Protein AF-A0A954WZ93-F1 (afdb_monomer_lite)

Radius of gyration: 36.99 Å; chains: 1; bounding box: 102×66×108 Å

Structure (mmCIF, N/CA/C/O backbone):
data_AF-A0A954WZ93-F1
#
_entry.id   AF-A0A954WZ93-F1
#
loop_
_atom_site.group_PDB
_atom_site.id
_atom_site.type_symbol
_atom_site.label_atom_id
_atom_site.label_alt_id
_atom_site.label_comp_id
_atom_site.label_asym_id
_atom_site.label_entity_id
_atom_site.label_seq_id
_atom_site.pdbx_PDB_ins_code
_atom_site.Cartn_x
_atom_site.Cartn_y
_atom_site.Cartn_z
_atom_site.occupancy
_atom_site.B_iso_or_equiv
_atom_site.auth_seq_id
_atom_site.auth_comp_id
_atom_site.auth_asym_id
_atom_site.auth_atom_id
_atom_site.pdbx_PDB_model_num
ATOM 1 N N . ALA A 1 1 ? -68.980 -36.465 67.173 1.00 46.00 1 ALA A N 1
ATOM 2 C CA . ALA A 1 1 ? -68.121 -36.551 65.978 1.00 46.00 1 ALA A CA 1
ATOM 3 C C . ALA A 1 1 ? -67.385 -35.228 65.842 1.00 46.00 1 ALA A C 1
ATOM 5 O O . ALA A 1 1 ? -67.956 -34.191 66.151 1.00 46.00 1 ALA A O 1
ATOM 6 N N . THR A 1 2 ? -66.098 -35.324 65.555 1.00 49.81 2 THR A N 1
ATOM 7 C CA . THR A 1 2 ? -65.022 -34.340 65.719 1.00 49.81 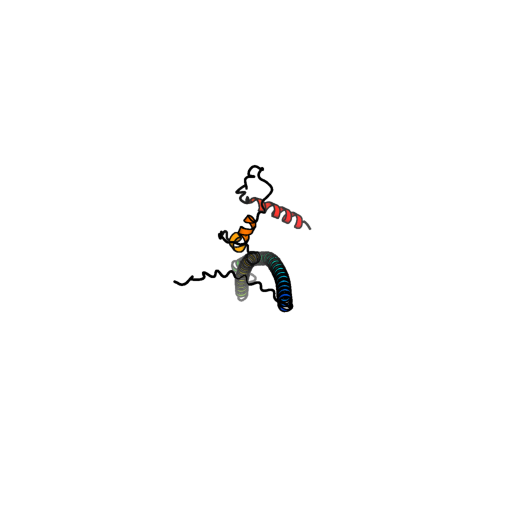2 THR A CA 1
ATOM 8 C C . THR A 1 2 ? -65.143 -33.146 64.773 1.00 49.81 2 THR A C 1
ATOM 10 O O . THR A 1 2 ? -65.332 -33.340 63.578 1.00 49.81 2 THR A O 1
ATOM 13 N N . ALA A 1 3 ? -65.017 -31.926 65.305 1.00 51.12 3 ALA A N 1
ATOM 14 C CA . ALA A 1 3 ? -64.846 -30.722 64.499 1.00 51.12 3 ALA A CA 1
ATOM 15 C C . ALA A 1 3 ? -63.412 -30.699 63.950 1.00 51.12 3 ALA A C 1
ATOM 17 O O . ALA A 1 3 ? -62.447 -30.665 64.712 1.00 51.12 3 ALA A O 1
ATOM 18 N N . GLU A 1 4 ? -63.297 -30.794 62.633 1.00 66.00 4 GLU A N 1
ATOM 19 C CA . GLU A 1 4 ? -62.055 -30.713 61.875 1.00 66.00 4 GLU A CA 1
ATOM 20 C C . GLU A 1 4 ? -61.727 -29.224 61.687 1.00 66.00 4 GLU A C 1
ATOM 22 O O . GLU A 1 4 ? -62.484 -28.486 61.054 1.00 66.00 4 GLU A O 1
ATOM 27 N N . PHE A 1 5 ? -60.663 -28.747 62.335 1.00 57.75 5 PHE A N 1
ATOM 28 C CA . PHE A 1 5 ? -60.230 -27.355 62.225 1.00 57.75 5 PHE A CA 1
ATOM 29 C C . PHE A 1 5 ? -59.517 -27.162 60.882 1.00 57.75 5 PHE A C 1
ATOM 31 O O . PHE A 1 5 ? -58.466 -27.749 60.638 1.00 57.75 5 PHE A O 1
ATOM 38 N N . ALA A 1 6 ? -60.118 -26.367 59.997 1.00 65.75 6 ALA A N 1
ATOM 39 C CA . ALA A 1 6 ? -59.500 -25.918 58.758 1.00 65.75 6 ALA A CA 1
ATOM 40 C C . ALA A 1 6 ? -58.638 -24.680 59.046 1.00 65.75 6 ALA A C 1
ATOM 42 O O . ALA A 1 6 ? -59.160 -23.567 59.140 1.00 65.75 6 ALA A O 1
ATOM 43 N N . ASP A 1 7 ? -57.329 -24.880 59.181 1.00 65.88 7 ASP A N 1
ATOM 44 C CA . ASP A 1 7 ? -56.364 -23.791 59.324 1.00 65.88 7 ASP A CA 1
ATOM 45 C C . ASP A 1 7 ? -55.893 -23.325 57.939 1.00 65.88 7 ASP A C 1
ATOM 47 O O . ASP A 1 7 ? -55.428 -24.112 57.113 1.00 65.88 7 ASP A O 1
ATOM 51 N N . TRP A 1 8 ? -56.035 -22.029 57.669 1.00 73.38 8 TRP A N 1
ATOM 52 C CA . TRP A 1 8 ? -55.502 -21.375 56.478 1.00 73.38 8 TRP A CA 1
ATOM 53 C C . TRP A 1 8 ? -54.295 -20.537 56.895 1.00 73.38 8 TRP A C 1
ATOM 55 O O . TRP A 1 8 ? -54.399 -19.638 57.727 1.00 73.38 8 TRP A O 1
ATOM 65 N N . GLU A 1 9 ? -53.133 -20.848 56.328 1.00 73.06 9 GLU A N 1
ATOM 66 C CA . GLU A 1 9 ? -51.887 -20.143 56.613 1.00 73.06 9 GLU A CA 1
ATOM 67 C C . GLU A 1 9 ? -51.534 -19.223 55.441 1.00 73.06 9 GLU A C 1
ATOM 69 O O . GLU A 1 9 ? -51.485 -19.643 54.283 1.00 73.06 9 GLU A O 1
ATOM 74 N N . LEU A 1 10 ? -51.290 -17.948 55.745 1.00 76.12 10 LEU A N 1
ATOM 75 C CA . LEU A 1 10 ? -50.856 -16.943 54.781 1.00 76.12 10 LEU A CA 1
ATOM 76 C C . LEU A 1 10 ? -49.542 -16.338 55.280 1.00 76.12 10 LEU A C 1
ATOM 78 O O . LEU A 1 10 ? -49.521 -15.578 56.246 1.00 76.12 10 LEU A O 1
ATOM 82 N N . GLY A 1 11 ? -48.436 -16.708 54.632 1.00 78.12 11 GLY A N 1
ATOM 83 C CA . GLY A 1 11 ? -47.087 -16.270 54.990 1.00 78.12 11 GLY A CA 1
ATOM 84 C C . GLY A 1 11 ? -46.521 -15.265 53.989 1.00 78.12 11 GLY A C 1
ATOM 85 O O . GLY A 1 11 ? -46.438 -15.550 52.796 1.00 78.12 11 GLY A O 1
ATOM 86 N N . ALA A 1 12 ? -46.082 -14.101 54.470 1.00 77.56 12 ALA A N 1
ATOM 87 C CA . ALA A 1 12 ? -45.301 -13.142 53.691 1.00 77.56 12 ALA A CA 1
ATOM 88 C C . ALA A 1 12 ? -43.853 -13.134 54.200 1.00 77.56 12 ALA A C 1
ATOM 90 O O . ALA A 1 12 ? -43.595 -12.767 55.347 1.00 77.56 12 ALA A O 1
ATOM 91 N N . LEU A 1 13 ? -42.899 -13.530 53.350 1.00 77.75 13 LEU A N 1
ATOM 92 C CA . LEU A 1 13 ? -41.473 -13.434 53.667 1.00 77.75 13 LEU A CA 1
ATOM 93 C C . LEU A 1 13 ? -40.934 -12.064 53.245 1.00 77.75 13 LEU A C 1
ATOM 95 O O . LEU A 1 13 ? -40.809 -11.765 52.059 1.00 77.75 13 LEU A O 1
ATOM 99 N N . PHE A 1 14 ? -40.568 -11.247 54.227 1.00 75.88 14 PHE A N 1
ATOM 100 C CA . PHE A 1 14 ? -39.855 -9.992 54.019 1.00 75.88 14 PHE A CA 1
ATOM 101 C C . PHE A 1 14 ? -38.399 -10.166 54.452 1.00 75.88 14 PHE A C 1
ATOM 103 O O . PHE A 1 14 ? -38.121 -10.465 55.611 1.00 75.88 14 PHE A O 1
ATOM 110 N N . SER A 1 15 ? -37.463 -9.987 53.519 1.00 78.25 15 SER A N 1
ATOM 111 C CA . SER A 1 15 ? -36.028 -10.069 53.791 1.00 78.25 15 SER A CA 1
ATOM 112 C C . SER A 1 15 ? -35.349 -8.772 53.370 1.00 78.25 15 SER A C 1
ATOM 114 O O . SER A 1 15 ? -35.354 -8.407 52.194 1.00 78.25 15 SER A O 1
ATOM 116 N N . VAL A 1 16 ? -34.764 -8.068 54.340 1.00 78.31 16 VAL A N 1
ATOM 117 C CA . VAL A 1 16 ? -33.931 -6.882 54.113 1.00 78.31 16 VAL A CA 1
ATOM 118 C C . VAL A 1 16 ? -32.550 -7.160 54.695 1.00 78.31 16 VAL A C 1
ATOM 120 O O . VAL A 1 16 ? -32.428 -7.350 55.907 1.00 78.31 16 VAL A O 1
ATOM 123 N N . PRO A 1 17 ? -31.491 -7.182 53.869 1.00 72.06 17 PRO A N 1
ATOM 124 C CA . PRO A 1 17 ? -30.151 -7.452 54.361 1.00 72.06 17 PRO A CA 1
ATOM 125 C C . PRO A 1 17 ? -29.662 -6.296 55.243 1.00 72.06 17 PRO A C 1
ATOM 127 O O . PRO A 1 17 ? -29.518 -5.153 54.795 1.00 72.06 17 PRO A O 1
ATOM 130 N N . ILE A 1 18 ? -29.364 -6.598 56.506 1.00 68.88 18 ILE A N 1
ATOM 131 C CA . ILE A 1 18 ? -28.783 -5.642 57.451 1.00 68.88 18 ILE A CA 1
ATOM 132 C C . ILE A 1 18 ? -27.274 -5.587 57.190 1.00 68.88 18 ILE A C 1
ATOM 134 O O . ILE A 1 18 ? -26.518 -6.467 57.588 1.00 68.88 18 ILE A O 1
ATOM 138 N N . GLY A 1 19 ? -26.835 -4.550 56.472 1.00 67.69 19 GLY A N 1
ATOM 139 C CA . GLY A 1 19 ? -25.424 -4.320 56.142 1.00 67.69 19 GLY A CA 1
ATOM 140 C C . GLY A 1 19 ? -25.171 -4.211 54.639 1.00 67.69 19 GLY A C 1
ATOM 141 O O . GLY A 1 19 ? -24.925 -5.188 53.944 1.00 67.69 19 GLY A O 1
ATOM 142 N N . ARG A 1 20 ? -25.146 -2.981 54.112 1.00 76.06 20 ARG A N 1
ATOM 143 C CA . ARG A 1 20 ? -25.018 -2.698 52.665 1.00 76.06 20 ARG A CA 1
ATOM 144 C C . ARG A 1 20 ? -23.579 -2.780 52.123 1.00 76.06 20 ARG A C 1
ATOM 146 O O . ARG A 1 20 ? -23.277 -2.139 51.122 1.00 76.06 20 ARG A O 1
ATOM 153 N N . ARG A 1 21 ? -22.656 -3.497 52.778 1.00 79.25 21 ARG A N 1
ATOM 154 C CA . ARG A 1 21 ? -21.234 -3.526 52.363 1.00 79.25 21 ARG A CA 1
ATOM 155 C C . ARG A 1 21 ? -21.034 -4.282 51.046 1.00 79.25 21 ARG A C 1
ATOM 157 O O . ARG A 1 21 ? -20.379 -3.747 50.159 1.00 79.25 21 ARG A O 1
ATOM 164 N N . GLY A 1 22 ? -21.665 -5.450 50.890 1.00 83.31 22 GLY A N 1
ATOM 165 C CA . GLY A 1 22 ? -21.608 -6.241 49.653 1.00 83.31 22 GLY A CA 1
ATOM 166 C C . GLY A 1 22 ? -22.235 -5.516 48.460 1.00 83.31 22 GLY A C 1
ATOM 167 O O . GLY A 1 22 ? -21.584 -5.343 47.439 1.00 83.31 22 GLY A O 1
ATOM 168 N N . ALA A 1 23 ? -23.447 -4.975 48.631 1.00 84.62 23 ALA A N 1
ATOM 169 C CA . ALA A 1 23 ? -24.127 -4.202 47.587 1.00 84.62 23 ALA A CA 1
ATOM 170 C C . ALA A 1 23 ? -23.369 -2.917 47.187 1.00 84.62 23 ALA A C 1
ATOM 172 O O . ALA A 1 23 ? -23.370 -2.526 46.027 1.00 84.62 23 ALA A O 1
ATOM 173 N N . LYS A 1 24 ? -22.687 -2.243 48.126 1.00 87.81 24 LYS A N 1
ATOM 174 C CA . LYS A 1 24 ? -21.819 -1.097 47.791 1.00 87.81 24 LYS A CA 1
ATOM 175 C C . LYS A 1 24 ? -20.556 -1.529 47.043 1.00 87.81 24 LYS A C 1
ATOM 177 O O . LYS A 1 24 ? -20.097 -0.799 46.171 1.00 87.81 24 LYS A O 1
ATOM 182 N N . ALA A 1 25 ? -19.983 -2.681 47.391 1.00 89.31 25 ALA A N 1
ATOM 183 C CA . ALA A 1 25 ? -18.820 -3.224 46.696 1.00 89.31 25 ALA A CA 1
ATOM 184 C C 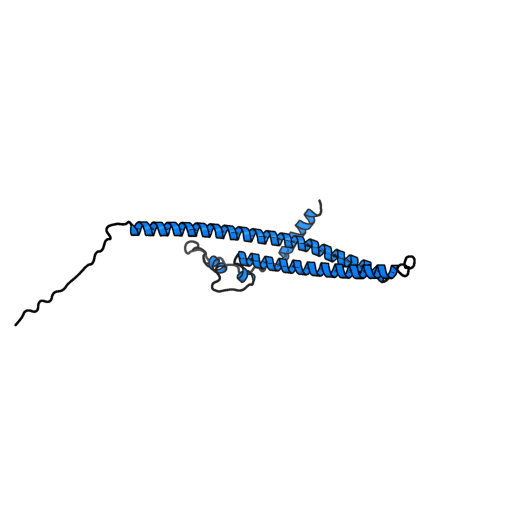. ALA A 1 25 ? -19.165 -3.645 45.259 1.00 89.31 25 ALA A C 1
ATOM 186 O O . ALA A 1 25 ? -18.396 -3.336 44.354 1.00 89.31 25 ALA A O 1
ATOM 187 N N . SER A 1 26 ? -20.332 -4.260 45.034 1.00 91.12 26 SER A N 1
ATOM 188 C CA . SER A 1 26 ? -20.783 -4.637 43.689 1.00 91.12 26 SER A CA 1
ATOM 189 C C . SER A 1 26 ? -21.041 -3.422 42.795 1.00 91.12 26 SER A C 1
ATOM 191 O O . SER A 1 26 ? -20.627 -3.427 41.642 1.00 91.12 26 SER A O 1
ATOM 193 N N . VAL A 1 27 ? -21.643 -2.350 43.327 1.00 94.31 27 VAL A N 1
ATOM 194 C CA . VAL A 1 27 ? -21.827 -1.091 42.577 1.00 94.31 27 VAL A CA 1
ATOM 195 C C . VAL A 1 27 ? -20.481 -0.482 42.183 1.00 94.31 27 VAL A C 1
ATOM 197 O O . VAL A 1 27 ? -20.280 -0.155 41.021 1.00 94.31 27 VAL A O 1
ATOM 200 N N . ARG A 1 28 ? -19.519 -0.405 43.111 1.00 92.75 28 ARG A N 1
ATOM 201 C CA . ARG A 1 28 ? -18.170 0.103 42.803 1.00 92.75 28 ARG A CA 1
ATOM 202 C C . ARG A 1 28 ? -17.437 -0.747 41.769 1.00 92.75 28 ARG A C 1
ATOM 204 O O . ARG A 1 28 ? -16.691 -0.202 40.964 1.00 92.75 28 ARG A O 1
ATOM 211 N N . ALA A 1 29 ? -17.618 -2.066 41.801 1.00 95.62 29 ALA A N 1
ATOM 212 C CA . ALA A 1 29 ? -17.040 -2.954 40.799 1.00 95.62 29 ALA A CA 1
ATOM 213 C C . ALA A 1 29 ? -17.625 -2.667 39.406 1.00 95.62 29 ALA A C 1
ATOM 215 O O . ALA A 1 29 ? -16.861 -2.496 38.460 1.00 95.62 29 ALA A O 1
ATOM 216 N N . ALA A 1 30 ? -18.949 -2.510 39.304 1.00 96.06 30 ALA A N 1
ATOM 217 C CA . ALA A 1 30 ? -19.615 -2.137 38.056 1.00 96.06 30 ALA A CA 1
ATOM 218 C C . ALA A 1 30 ? -19.194 -0.740 37.557 1.00 96.06 30 ALA A C 1
ATOM 220 O O . ALA A 1 30 ? -18.975 -0.543 36.366 1.00 96.06 30 ALA A O 1
ATOM 221 N N . GLU A 1 31 ? -19.011 0.232 38.457 1.00 96.25 31 GLU A N 1
ATOM 222 C CA . GLU A 1 31 ? -18.475 1.557 38.108 1.00 96.25 31 GLU A CA 1
ATOM 223 C C . GLU A 1 31 ? -17.048 1.465 37.546 1.00 96.25 31 GLU A C 1
ATOM 225 O O . GLU A 1 31 ? -16.721 2.118 36.554 1.00 96.25 31 GLU A O 1
ATOM 230 N N . GLN A 1 32 ? -16.189 0.643 38.156 1.00 97.06 32 GLN A N 1
ATOM 231 C CA . GLN A 1 32 ? -14.826 0.419 37.668 1.00 97.06 32 GLN A CA 1
ATOM 232 C C . GLN A 1 32 ? -14.811 -0.261 36.297 1.00 97.06 32 GLN A C 1
ATOM 234 O O . GLN A 1 32 ? -13.982 0.096 35.459 1.00 97.06 32 GLN A O 1
ATOM 239 N N . GLU A 1 33 ? -15.707 -1.217 36.067 1.00 97.75 33 GLU A N 1
ATOM 240 C CA . GLU A 1 33 ? -15.884 -1.881 34.774 1.00 97.75 33 GLU A CA 1
ATOM 241 C C . GLU A 1 33 ? -16.329 -0.886 33.697 1.00 97.75 33 GLU A C 1
ATOM 243 O O . GLU A 1 33 ? -15.650 -0.748 32.681 1.00 97.75 33 GLU A O 1
ATOM 248 N N . LEU A 1 34 ? -17.351 -0.071 33.973 1.00 97.88 34 LEU A N 1
ATOM 249 C CA . LEU A 1 34 ? -17.816 0.960 33.043 1.00 97.88 34 LEU A CA 1
ATOM 250 C C . LEU A 1 34 ? -16.709 1.961 32.680 1.00 97.88 34 LEU A C 1
ATOM 252 O O . LEU A 1 34 ? -16.551 2.335 31.516 1.00 97.88 34 LEU A O 1
ATOM 256 N N . ILE A 1 35 ? -15.911 2.396 33.661 1.00 98.19 35 ILE A N 1
ATOM 257 C CA . ILE A 1 35 ? -14.773 3.285 33.397 1.00 98.19 35 ILE A CA 1
ATOM 258 C C . ILE A 1 35 ? -13.764 2.599 32.469 1.00 98.19 35 ILE A C 1
ATOM 260 O O . ILE A 1 35 ? -13.257 3.248 31.552 1.00 98.19 35 ILE A O 1
ATOM 264 N N . ARG A 1 36 ? -13.472 1.308 32.670 1.00 98.19 36 ARG A N 1
ATOM 265 C CA . ARG A 1 36 ? -12.574 0.553 31.780 1.00 98.19 36 ARG A CA 1
ATOM 266 C C . ARG A 1 36 ? -13.129 0.489 30.363 1.00 98.19 36 ARG A C 1
ATOM 268 O O . ARG A 1 36 ? -12.381 0.784 29.432 1.00 98.19 36 ARG A O 1
ATOM 275 N N . ASP A 1 37 ? -14.415 0.203 30.207 1.00 98.38 37 ASP A N 1
ATOM 276 C CA . ASP A 1 37 ? -15.060 0.118 28.896 1.00 98.38 37 ASP A CA 1
ATOM 277 C C . ASP A 1 37 ? -15.027 1.456 28.157 1.00 98.38 37 ASP A C 1
ATOM 279 O O . ASP A 1 37 ? -14.647 1.508 26.987 1.00 98.38 37 ASP A O 1
ATOM 283 N N . ILE A 1 38 ? -15.313 2.567 28.844 1.00 98.06 38 ILE A N 1
ATOM 284 C CA . ILE A 1 38 ? -15.217 3.913 28.257 1.00 98.06 38 ILE A CA 1
ATOM 285 C C . ILE A 1 38 ? -13.786 4.202 27.788 1.00 98.06 38 ILE A C 1
ATOM 287 O O . ILE A 1 38 ? -13.583 4.734 26.693 1.00 98.06 38 ILE A O 1
ATOM 291 N N . ARG A 1 39 ? -12.777 3.848 28.594 1.00 97.88 39 ARG A N 1
ATOM 292 C CA . ARG A 1 39 ? -11.366 4.046 28.224 1.00 97.88 39 ARG A CA 1
ATOM 293 C C . ARG A 1 39 ? -10.967 3.180 27.036 1.00 97.88 39 ARG A C 1
ATOM 295 O O . ARG A 1 39 ? -10.300 3.675 26.129 1.00 97.88 39 ARG A O 1
ATOM 302 N N . LEU A 1 40 ? -11.417 1.931 27.008 1.00 98.25 40 LEU A N 1
ATOM 303 C CA . LEU A 1 40 ? -11.178 1.004 25.909 1.00 98.25 40 LEU A CA 1
ATOM 304 C C . LEU A 1 40 ? -11.850 1.483 24.615 1.00 98.25 40 LEU A C 1
ATOM 306 O O . LEU A 1 40 ? -11.213 1.480 23.563 1.00 98.25 40 LEU A O 1
ATOM 310 N N . LEU A 1 41 ? -13.089 1.975 24.679 1.00 97.88 41 LEU A N 1
ATOM 311 C CA . LEU A 1 41 ? -13.779 2.5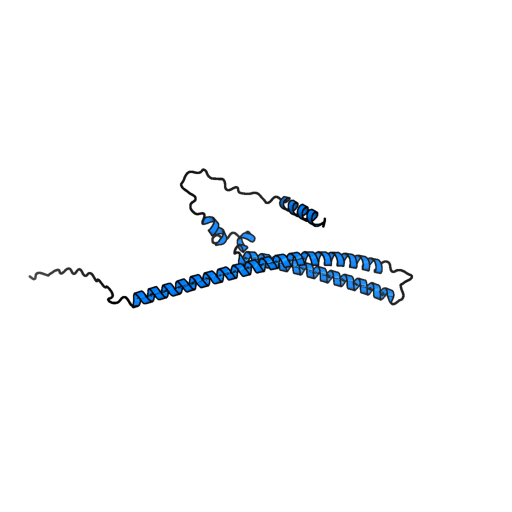75 23.533 1.00 97.88 41 LEU A CA 1
ATOM 312 C C . LEU A 1 41 ? -13.065 3.836 23.037 1.00 97.88 41 LEU A C 1
ATOM 314 O O . LEU A 1 41 ? -12.887 4.009 21.831 1.00 97.88 41 LEU A O 1
ATOM 318 N N . GLN A 1 42 ? -12.602 4.696 23.948 1.00 97.75 42 GLN A N 1
ATOM 319 C CA . GLN A 1 42 ? -11.826 5.882 23.589 1.00 97.75 42 GLN A CA 1
ATOM 320 C C . GLN A 1 42 ? -10.517 5.505 22.881 1.00 97.75 42 GLN A C 1
ATOM 322 O O . GLN A 1 42 ? -10.172 6.126 21.874 1.00 97.75 42 GLN A O 1
ATOM 327 N N . GLN A 1 43 ? -9.810 4.486 23.375 1.00 97.88 43 GLN A N 1
ATOM 328 C CA . GLN A 1 43 ? -8.587 3.982 22.754 1.00 97.88 43 GLN A CA 1
ATOM 329 C C . GLN A 1 43 ? -8.861 3.380 21.372 1.00 97.88 43 GLN A C 1
ATOM 331 O O . GLN A 1 43 ? -8.156 3.711 20.421 1.00 97.88 43 GLN A O 1
ATOM 336 N N . ARG A 1 44 ? -9.908 2.556 21.235 1.00 96.94 44 ARG A N 1
ATOM 337 C CA . ARG A 1 44 ? -10.319 1.984 19.942 1.00 96.94 44 ARG A CA 1
ATOM 338 C C . ARG A 1 44 ? -10.651 3.071 18.930 1.00 96.94 44 ARG A C 1
ATOM 340 O O . ARG A 1 44 ? -10.154 3.026 17.811 1.00 96.94 44 ARG A O 1
ATOM 347 N N . ARG A 1 45 ? -11.418 4.086 19.337 1.00 96.44 45 ARG A N 1
ATOM 348 C CA . ARG A 1 45 ? -11.738 5.237 18.483 1.00 96.44 45 ARG A CA 1
ATOM 349 C C . ARG A 1 45 ? -10.477 5.939 17.987 1.00 96.44 45 ARG A C 1
ATOM 351 O O . ARG A 1 45 ? -10.388 6.243 16.805 1.00 96.44 45 ARG A O 1
ATOM 358 N N . LEU A 1 46 ? -9.521 6.212 18.876 1.00 97.38 46 LEU A N 1
ATOM 359 C CA . LEU A 1 46 ? -8.265 6.849 18.478 1.00 97.38 46 LEU A CA 1
ATOM 360 C C . LEU A 1 46 ? -7.480 5.960 17.508 1.00 97.38 46 LEU A C 1
ATOM 362 O O . LEU A 1 46 ? -7.037 6.470 16.487 1.00 97.38 46 LEU A O 1
ATOM 366 N N . SER A 1 47 ? -7.373 4.655 17.780 1.00 97.00 47 SER A N 1
ATOM 367 C CA . SER A 1 47 ? -6.720 3.694 16.876 1.00 97.00 47 SER A CA 1
ATOM 368 C C . SER A 1 47 ? -7.305 3.761 15.467 1.00 97.00 47 SER A C 1
ATOM 370 O O . SER A 1 47 ? -6.572 4.030 14.526 1.00 97.00 47 SER A O 1
ATOM 372 N N . VAL A 1 48 ? -8.632 3.649 15.338 1.00 95.94 48 VAL A N 1
ATOM 373 C CA . VAL A 1 48 ? -9.315 3.706 14.034 1.00 95.94 48 VAL A CA 1
ATOM 374 C C . VAL A 1 48 ? -9.056 5.037 13.321 1.00 95.94 48 VAL A C 1
ATOM 376 O O . VAL A 1 48 ? -8.818 5.057 12.118 1.00 95.94 48 VAL A O 1
ATOM 379 N N . MET A 1 49 ? -9.044 6.163 14.042 1.00 96.12 49 MET A N 1
ATOM 380 C CA . MET A 1 49 ? -8.726 7.472 13.449 1.00 96.12 49 MET A CA 1
ATOM 381 C C . MET A 1 49 ? -7.286 7.544 12.924 1.00 96.12 49 MET A C 1
ATOM 383 O O . MET A 1 49 ? -7.049 8.118 11.855 1.00 96.12 49 MET A O 1
ATOM 387 N N . TYR A 1 50 ? -6.326 6.965 13.651 1.00 97.81 50 TYR A N 1
ATOM 388 C CA . TYR A 1 50 ? -4.943 6.856 13.183 1.00 97.81 50 TYR A CA 1
ATOM 389 C C . TYR A 1 50 ? -4.841 5.962 11.948 1.00 97.81 50 TYR A C 1
ATOM 391 O O . TYR A 1 50 ? -4.196 6.363 10.978 1.00 97.81 50 TYR A O 1
ATOM 399 N N . ASP A 1 51 ? -5.512 4.812 11.955 1.00 96.50 51 ASP A N 1
ATOM 400 C CA . ASP A 1 51 ? -5.511 3.861 10.843 1.00 96.50 51 ASP A CA 1
ATOM 401 C C . ASP A 1 51 ? -6.096 4.500 9.575 1.00 96.50 51 ASP A C 1
ATOM 403 O O . ASP A 1 51 ? -5.432 4.530 8.538 1.00 96.50 51 ASP A O 1
ATOM 407 N N . LEU A 1 52 ? -7.262 5.151 9.672 1.00 96.12 52 LEU A N 1
ATOM 408 C CA . LEU A 1 52 ? -7.862 5.912 8.565 1.00 96.12 52 LEU A CA 1
ATOM 409 C C . LEU A 1 52 ? -6.909 6.985 8.024 1.00 96.12 52 LEU A C 1
ATOM 411 O O . LEU A 1 52 ? -6.714 7.106 6.814 1.00 96.12 52 LEU A O 1
ATOM 415 N N . SER A 1 53 ? -6.277 7.747 8.918 1.00 97.12 53 SER A N 1
ATOM 416 C CA . SER A 1 53 ? -5.328 8.796 8.530 1.00 97.12 53 SER A CA 1
ATOM 417 C C . SER A 1 53 ? -4.080 8.234 7.845 1.00 97.12 53 SER A C 1
ATOM 419 O O . SER A 1 53 ? -3.487 8.910 7.002 1.00 97.12 53 SER A O 1
ATOM 421 N N . ASN A 1 54 ? -3.646 7.033 8.228 1.00 97.50 54 ASN A N 1
ATOM 422 C CA . ASN A 1 54 ? -2.512 6.350 7.615 1.00 97.50 54 ASN A CA 1
ATOM 423 C C . ASN A 1 54 ? -2.887 5.802 6.234 1.00 97.50 54 ASN A C 1
ATOM 425 O O . ASN A 1 54 ? -2.137 6.036 5.289 1.00 97.50 54 ASN A O 1
ATOM 429 N N . HIS A 1 55 ? -4.053 5.163 6.084 1.00 97.25 55 HIS A N 1
ATOM 430 C CA . HIS A 1 55 ? -4.533 4.677 4.784 1.00 97.25 55 HIS A CA 1
ATOM 431 C C . HIS A 1 55 ? -4.726 5.817 3.777 1.00 97.25 55 HIS A C 1
ATOM 433 O O . HIS A 1 55 ? -4.297 5.697 2.632 1.00 97.25 55 HIS A O 1
ATOM 439 N N . LEU A 1 56 ? -5.286 6.958 4.199 1.00 96.94 56 LEU A N 1
ATOM 440 C CA . LEU A 1 56 ? -5.428 8.134 3.331 1.00 96.94 56 LEU A CA 1
ATOM 441 C C . LEU A 1 56 ? -4.071 8.679 2.862 1.00 96.94 56 LEU A C 1
ATOM 443 O O . LEU A 1 56 ? -3.873 8.884 1.665 1.00 96.94 56 LEU A O 1
ATOM 447 N N . ARG A 1 57 ? -3.110 8.843 3.780 1.00 97.88 57 ARG A N 1
ATOM 448 C CA . ARG A 1 57 ? -1.741 9.264 3.427 1.00 97.88 57 ARG A CA 1
ATOM 449 C C . ARG A 1 57 ? -1.049 8.256 2.510 1.00 97.88 57 ARG A C 1
ATOM 451 O O . ARG A 1 57 ? -0.331 8.644 1.592 1.00 97.88 57 ARG A O 1
ATOM 458 N N . GLN A 1 58 ? -1.274 6.964 2.733 1.00 97.62 58 GLN A N 1
ATOM 459 C CA . GLN A 1 58 ? -0.723 5.905 1.894 1.00 97.62 58 GLN A CA 1
ATOM 460 C C . GLN A 1 58 ? -1.313 5.940 0.476 1.00 97.62 58 GLN A C 1
ATOM 462 O O . GLN A 1 58 ? -0.567 5.770 -0.488 1.00 97.62 58 GLN A O 1
ATOM 467 N N . LEU A 1 59 ? -2.618 6.185 0.331 1.00 97.94 59 LEU A N 1
ATOM 468 C CA . LEU A 1 59 ? -3.274 6.337 -0.971 1.00 97.94 59 LEU A CA 1
ATOM 469 C C . LEU A 1 59 ? -2.725 7.533 -1.749 1.00 97.94 59 LEU A C 1
ATOM 471 O O . LEU A 1 59 ? -2.411 7.392 -2.931 1.00 97.94 59 LEU A O 1
ATOM 475 N N . GLU A 1 60 ? -2.554 8.676 -1.086 1.00 97.94 60 GLU A N 1
ATOM 476 C CA . GLU A 1 60 ? -1.946 9.867 -1.687 1.00 97.94 60 GLU A CA 1
ATOM 477 C C . GLU A 1 60 ? -0.513 9.583 -2.157 1.00 97.94 60 GLU A C 1
ATOM 479 O O . GLU A 1 60 ? -0.161 9.849 -3.308 1.00 97.94 60 GLU A O 1
ATOM 484 N N . TYR A 1 61 ? 0.302 8.950 -1.310 1.00 98.19 61 TYR A N 1
ATOM 485 C CA . TYR A 1 61 ? 1.653 8.534 -1.681 1.00 98.19 61 TYR A CA 1
ATOM 486 C C . TYR A 1 61 ? 1.663 7.593 -2.897 1.00 98.19 61 TYR A C 1
ATOM 488 O O . TYR A 1 61 ? 2.467 7.770 -3.816 1.00 98.19 61 TYR A O 1
ATOM 496 N N . LEU A 1 62 ? 0.777 6.593 -2.924 1.00 97.94 62 LEU A N 1
ATOM 497 C CA . LEU A 1 62 ? 0.680 5.645 -4.036 1.00 97.94 62 LEU A CA 1
ATOM 498 C C . LEU A 1 62 ? 0.236 6.328 -5.330 1.00 97.94 62 LEU A C 1
ATOM 500 O O . LEU A 1 62 ? 0.751 5.985 -6.393 1.00 97.94 62 LEU A O 1
ATOM 504 N N . TYR A 1 63 ? -0.659 7.311 -5.241 1.00 97.56 63 TYR A N 1
ATOM 505 C CA . TYR A 1 63 ? -1.074 8.122 -6.380 1.00 97.56 63 TYR A CA 1
ATOM 506 C C . TYR A 1 63 ? 0.098 8.939 -6.948 1.00 97.56 63 TYR A C 1
ATOM 508 O O . TYR A 1 63 ? 0.383 8.872 -8.144 1.00 97.56 63 TYR A O 1
ATOM 516 N N . LEU A 1 64 ? 0.865 9.623 -6.095 1.00 97.62 64 LEU A N 1
ATOM 517 C CA . LEU A 1 64 ? 2.064 10.347 -6.536 1.00 97.62 64 LEU A CA 1
ATOM 518 C C . LEU A 1 64 ? 3.102 9.397 -7.150 1.00 97.62 64 LEU A C 1
ATOM 520 O O . LEU A 1 64 ? 3.713 9.694 -8.179 1.00 97.62 64 LEU A O 1
ATOM 524 N N . ARG A 1 65 ? 3.281 8.210 -6.558 1.00 97.81 65 ARG A N 1
ATOM 525 C CA . ARG A 1 65 ? 4.175 7.186 -7.108 1.00 97.81 65 ARG A CA 1
ATOM 526 C C . ARG A 1 65 ? 3.696 6.700 -8.474 1.00 97.81 65 ARG A C 1
ATOM 528 O O . ARG A 1 65 ? 4.529 6.525 -9.364 1.00 97.81 65 ARG A O 1
ATOM 535 N N . PHE A 1 66 ? 2.393 6.522 -8.664 1.00 97.56 66 PHE A N 1
ATOM 536 C CA . PHE A 1 66 ? 1.815 6.157 -9.953 1.00 97.56 66 PHE A CA 1
ATOM 537 C C . PHE A 1 66 ? 2.192 7.173 -11.038 1.00 97.56 66 PHE A C 1
ATOM 539 O O . PHE A 1 66 ? 2.713 6.770 -12.077 1.00 97.56 66 PHE A O 1
ATOM 546 N N . GLU A 1 67 ? 2.072 8.477 -10.770 1.00 96.94 67 GLU A N 1
ATOM 547 C CA . GLU A 1 67 ? 2.475 9.514 -11.733 1.00 96.94 67 GLU A CA 1
ATOM 548 C C . GLU A 1 67 ? 3.962 9.432 -12.113 1.00 96.94 67 GLU A C 1
ATOM 550 O O . GLU A 1 67 ? 4.332 9.628 -13.275 1.00 96.94 67 GLU A O 1
ATOM 555 N N . THR A 1 68 ? 4.839 9.131 -11.150 1.00 97.56 68 THR A N 1
ATOM 556 C CA . THR A 1 68 ? 6.276 8.976 -11.435 1.00 97.56 68 THR A CA 1
ATOM 557 C C . THR A 1 68 ? 6.565 7.756 -12.305 1.00 97.56 68 THR A C 1
ATOM 559 O O . THR A 1 68 ? 7.348 7.850 -13.252 1.00 97.56 68 THR A O 1
ATOM 562 N N . VAL A 1 69 ? 5.902 6.632 -12.033 1.00 97.31 69 VAL A N 1
ATOM 563 C CA . VAL A 1 69 ? 6.101 5.384 -12.777 1.00 97.31 69 VAL A CA 1
ATOM 564 C C . VAL A 1 69 ? 5.494 5.474 -14.180 1.00 97.31 69 VAL A C 1
ATOM 566 O O . VAL A 1 69 ? 6.079 4.960 -15.131 1.00 97.31 69 VAL A O 1
ATOM 569 N N . GLU A 1 70 ? 4.392 6.205 -14.358 1.00 97.50 70 GLU A N 1
ATOM 570 C CA . GLU A 1 70 ? 3.854 6.533 -15.686 1.00 97.50 70 GLU A CA 1
ATOM 571 C C . GLU A 1 70 ? 4.873 7.307 -16.533 1.00 97.50 70 GLU A C 1
ATOM 573 O O . GLU A 1 70 ? 5.159 6.943 -17.679 1.00 97.50 70 GLU A O 1
ATOM 578 N N . LYS A 1 71 ? 5.500 8.341 -15.955 1.00 97.56 71 LYS A N 1
ATOM 579 C CA . LYS A 1 71 ? 6.567 9.098 -16.632 1.00 97.56 71 LYS A CA 1
ATOM 580 C C . LYS A 1 71 ? 7.769 8.208 -16.954 1.00 97.56 71 LYS A C 1
ATOM 582 O O . LYS A 1 71 ? 8.324 8.311 -18.051 1.00 97.56 71 LYS A O 1
ATOM 587 N N . GLN A 1 72 ? 8.147 7.319 -16.038 1.00 97.19 72 GLN A N 1
ATOM 588 C CA . GLN A 1 72 ? 9.236 6.363 -16.240 1.00 97.19 72 GLN A CA 1
ATOM 589 C C . GLN A 1 72 ? 8.937 5.395 -17.391 1.00 97.19 72 GLN A C 1
ATOM 591 O O . GLN A 1 72 ? 9.794 5.192 -18.251 1.00 97.19 72 GLN A O 1
ATOM 596 N N . LEU A 1 73 ? 7.719 4.856 -17.470 1.00 98.19 73 LEU A N 1
ATOM 597 C CA . LEU A 1 73 ? 7.305 3.979 -18.564 1.00 98.19 73 LEU A CA 1
ATOM 598 C C . LEU A 1 73 ? 7.276 4.727 -19.904 1.00 98.19 73 LEU A C 1
ATOM 600 O O . LEU A 1 73 ? 7.749 4.207 -20.918 1.00 98.19 73 LEU A O 1
ATOM 604 N N . ALA A 1 74 ? 6.782 5.967 -19.923 1.00 98.31 74 ALA A N 1
ATOM 605 C CA . ALA A 1 74 ? 6.808 6.806 -21.119 1.00 98.31 74 ALA A CA 1
ATOM 606 C C . ALA A 1 74 ? 8.246 7.084 -21.596 1.00 98.31 74 ALA A C 1
ATOM 608 O O . ALA A 1 74 ? 8.527 7.010 -22.796 1.00 98.31 74 ALA A O 1
ATOM 609 N N . ALA A 1 75 ? 9.171 7.360 -20.673 1.00 98.12 75 ALA A N 1
ATOM 610 C CA . ALA A 1 75 ? 10.591 7.524 -20.978 1.00 98.12 75 ALA A CA 1
ATOM 611 C C . ALA A 1 75 ? 11.220 6.218 -21.495 1.00 98.12 75 ALA A C 1
ATOM 613 O O . ALA A 1 75 ? 11.913 6.237 -22.513 1.00 98.12 75 ALA A O 1
ATOM 614 N N . ALA A 1 76 ? 10.911 5.080 -20.867 1.00 98.19 76 ALA A N 1
ATOM 615 C CA . ALA A 1 76 ? 11.366 3.765 -21.309 1.00 98.19 76 ALA A CA 1
ATOM 616 C C . ALA A 1 76 ? 10.897 3.451 -22.737 1.00 98.19 76 ALA A C 1
ATOM 618 O O . ALA A 1 76 ? 11.687 3.021 -23.574 1.00 98.19 76 ALA A O 1
ATOM 619 N N . ASN A 1 77 ? 9.634 3.744 -23.061 1.00 98.31 77 ASN A N 1
ATOM 620 C CA . ASN A 1 77 ? 9.094 3.583 -24.412 1.00 98.31 77 ASN A CA 1
ATOM 621 C C . ASN A 1 77 ? 9.856 4.423 -25.447 1.00 98.31 77 ASN A C 1
ATOM 623 O O . ASN A 1 77 ? 10.185 3.928 -26.528 1.00 98.31 77 ASN A O 1
ATOM 627 N N . LYS A 1 78 ? 10.170 5.681 -25.115 1.00 98.25 78 LYS A N 1
ATOM 628 C CA . LYS A 1 78 ? 10.982 6.553 -25.978 1.00 98.25 78 LYS A CA 1
ATOM 629 C C . LYS A 1 78 ? 12.394 5.996 -26.167 1.00 98.25 78 LYS A C 1
ATOM 631 O O . LYS A 1 78 ? 12.881 5.981 -27.297 1.00 98.25 78 LYS A O 1
ATOM 636 N N . TRP A 1 79 ? 13.021 5.492 -25.105 1.00 97.75 79 TRP A N 1
ATOM 637 C CA . TRP A 1 79 ? 14.354 4.895 -25.188 1.00 97.75 79 TRP A CA 1
ATOM 638 C C . TRP A 1 79 ? 14.363 3.631 -26.051 1.00 97.75 79 TRP A C 1
ATOM 640 O O . TRP A 1 79 ? 15.177 3.556 -26.969 1.00 97.75 79 TRP A O 1
ATOM 650 N N . VAL A 1 80 ? 13.419 2.698 -25.862 1.00 98.19 80 VAL A N 1
ATOM 651 C CA . VAL A 1 80 ? 13.309 1.500 -26.720 1.00 98.19 80 VAL A CA 1
ATOM 652 C C . VAL A 1 80 ? 13.140 1.891 -28.184 1.00 98.19 80 VAL A C 1
ATOM 654 O O . VAL A 1 80 ? 13.788 1.309 -29.051 1.00 98.19 80 VAL A O 1
ATOM 657 N N . ASN A 1 81 ? 12.307 2.892 -28.478 1.00 97.56 81 ASN A N 1
ATOM 658 C CA . ASN A 1 81 ? 12.136 3.376 -29.846 1.00 97.56 81 ASN A 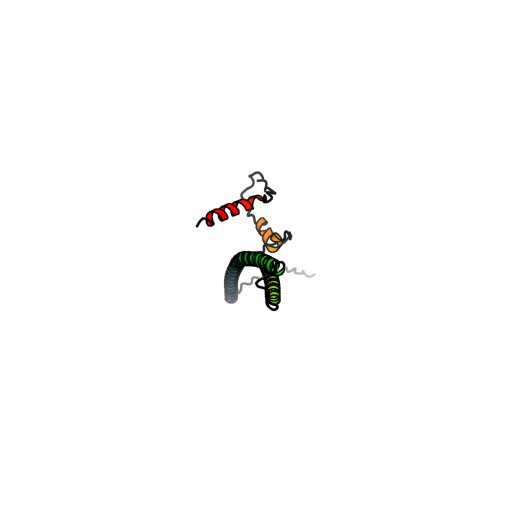CA 1
ATOM 659 C C . ASN A 1 81 ? 13.437 3.943 -30.427 1.00 97.56 81 ASN A C 1
ATOM 661 O O . ASN A 1 81 ? 13.800 3.583 -31.544 1.00 97.56 81 ASN A O 1
ATOM 665 N N . GLY A 1 82 ? 14.161 4.773 -29.673 1.00 96.25 82 GLY A N 1
ATOM 666 C CA . GLY A 1 82 ? 15.447 5.322 -30.106 1.00 96.25 82 GLY A CA 1
ATOM 667 C C . GLY A 1 82 ? 16.520 4.247 -30.307 1.00 96.25 82 GLY A C 1
ATOM 668 O O . GLY A 1 82 ? 17.201 4.243 -31.329 1.00 96.25 82 GLY A O 1
ATOM 669 N N . ALA A 1 83 ? 16.636 3.302 -29.373 1.00 94.88 83 ALA A N 1
ATOM 670 C CA . ALA A 1 83 ? 17.586 2.196 -29.462 1.00 94.88 83 ALA A CA 1
ATOM 671 C C . ALA A 1 83 ? 17.255 1.250 -30.630 1.00 94.88 83 ALA A C 1
ATOM 673 O O . ALA A 1 83 ? 18.151 0.838 -31.363 1.00 94.88 83 ALA A O 1
ATOM 674 N N . ARG A 1 84 ? 15.964 0.986 -30.878 1.00 95.69 84 ARG A N 1
ATOM 675 C CA . ARG A 1 84 ? 15.505 0.217 -32.044 1.00 95.69 84 ARG A CA 1
ATOM 676 C C . ARG A 1 84 ? 15.925 0.875 -33.355 1.00 95.69 84 ARG A C 1
ATOM 678 O O . ARG A 1 84 ? 16.408 0.181 -34.241 1.00 95.69 84 ARG A O 1
ATOM 685 N N . LEU A 1 85 ? 15.752 2.193 -33.477 1.00 94.75 85 LEU A N 1
ATOM 686 C CA . LEU A 1 85 ? 16.142 2.929 -34.683 1.00 94.75 85 LEU A CA 1
ATOM 687 C C . LEU A 1 85 ? 17.657 2.877 -34.916 1.00 94.75 85 LEU A C 1
ATOM 689 O O . LEU A 1 85 ? 18.075 2.655 -36.048 1.00 94.75 85 LEU A O 1
ATOM 693 N N . ARG A 1 86 ? 18.471 3.011 -33.858 1.00 90.69 86 ARG A N 1
ATOM 694 C CA . ARG A 1 86 ? 19.937 2.861 -33.941 1.00 90.69 86 ARG A CA 1
ATOM 695 C C . ARG A 1 86 ? 20.362 1.458 -34.368 1.00 90.69 86 ARG A C 1
ATOM 697 O O . ARG A 1 86 ? 21.309 1.315 -35.129 1.00 90.69 86 ARG A O 1
ATOM 704 N N . TYR A 1 87 ? 19.662 0.436 -33.882 1.00 89.94 87 TYR A N 1
ATOM 705 C CA . TYR A 1 87 ? 19.925 -0.952 -34.254 1.00 89.94 87 TYR A CA 1
ATOM 706 C C . TYR A 1 87 ? 19.538 -1.254 -35.708 1.00 89.94 87 TYR A C 1
ATOM 708 O O . TYR A 1 87 ? 20.264 -1.956 -36.403 1.00 89.94 87 TYR A O 1
ATOM 716 N N . GLN A 1 88 ? 18.408 -0.717 -36.178 1.00 91.12 88 GLN A N 1
ATOM 717 C CA . GLN A 1 88 ? 17.930 -0.919 -37.551 1.00 91.12 88 GLN A CA 1
ATOM 718 C C . GLN A 1 88 ? 18.749 -0.142 -38.586 1.00 91.12 88 GLN A C 1
ATOM 720 O O . GLN A 1 88 ? 18.957 -0.644 -39.686 1.00 91.12 88 GLN A O 1
ATOM 725 N N . ASN A 1 89 ? 19.214 1.057 -38.229 1.00 89.56 89 ASN A N 1
ATOM 726 C CA . ASN A 1 89 ? 19.996 1.935 -39.095 1.00 89.56 89 ASN A CA 1
ATOM 727 C C . ASN A 1 89 ? 21.354 2.246 -38.442 1.00 89.56 89 ASN A C 1
ATOM 729 O O . ASN A 1 89 ? 21.551 3.355 -37.932 1.00 89.56 89 ASN A O 1
ATOM 733 N N . PRO A 1 90 ? 22.283 1.275 -38.409 1.00 83.06 90 PRO A N 1
ATOM 734 C CA . PRO A 1 90 ? 23.610 1.500 -37.861 1.00 8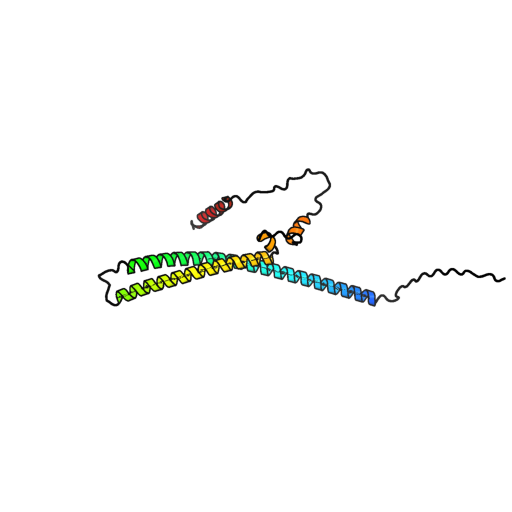3.06 90 PRO A CA 1
ATOM 735 C C . PRO A 1 90 ? 24.386 2.453 -38.782 1.00 83.06 90 PRO A C 1
ATOM 737 O O . PRO A 1 90 ? 24.369 2.307 -40.004 1.00 83.06 90 PRO A O 1
ATOM 740 N N . ASN A 1 91 ? 25.047 3.457 -38.206 1.00 80.12 91 ASN A N 1
ATOM 741 C CA . ASN A 1 91 ? 25.804 4.434 -38.985 1.00 80.12 91 ASN A CA 1
ATOM 742 C C . ASN A 1 91 ? 27.092 3.787 -39.540 1.00 80.12 91 ASN A C 1
ATOM 744 O O . ASN A 1 91 ? 27.926 3.369 -38.730 1.00 80.12 91 ASN A O 1
ATOM 748 N N . PRO A 1 92 ? 27.276 3.709 -40.873 1.00 70.12 92 PRO A N 1
ATOM 749 C CA . PRO A 1 92 ? 28.374 2.966 -41.500 1.00 70.12 92 PRO A CA 1
ATOM 750 C C . PRO A 1 92 ? 29.770 3.450 -41.086 1.00 70.12 92 PRO A C 1
ATOM 752 O O . PRO A 1 92 ? 30.686 2.638 -41.030 1.00 70.12 92 PRO A O 1
ATOM 755 N N . ASP A 1 93 ? 29.919 4.723 -40.710 1.00 70.31 93 ASP A N 1
ATOM 756 C CA . ASP A 1 93 ? 31.215 5.313 -40.336 1.00 70.31 93 ASP A CA 1
ATOM 757 C C . ASP A 1 93 ? 31.639 5.018 -38.882 1.00 70.31 93 ASP A C 1
ATOM 759 O O . ASP A 1 93 ? 32.756 5.328 -38.480 1.00 70.31 93 ASP A O 1
ATOM 763 N N . THR A 1 94 ? 30.747 4.443 -38.067 1.00 62.00 94 THR A N 1
ATOM 764 C CA . THR A 1 94 ? 30.968 4.194 -36.622 1.00 62.00 94 THR A CA 1
ATOM 765 C C . THR A 1 94 ? 30.900 2.717 -36.230 1.00 62.00 94 THR A C 1
ATOM 767 O O . THR A 1 94 ? 30.984 2.388 -35.046 1.00 62.00 94 THR A O 1
ATOM 770 N N . VAL A 1 95 ? 30.696 1.817 -37.195 1.00 64.62 95 VAL A N 1
ATOM 771 C CA . VAL A 1 95 ? 30.474 0.390 -36.931 1.00 64.62 95 VAL A CA 1
ATOM 772 C C . VAL A 1 95 ? 31.761 -0.386 -37.203 1.00 64.62 95 VAL A C 1
ATOM 774 O O . VAL A 1 95 ? 31.942 -0.970 -38.267 1.00 64.62 95 VAL A O 1
ATOM 777 N N . ASP A 1 96 ? 32.639 -0.424 -36.204 1.00 75.25 96 ASP A N 1
ATOM 778 C CA . ASP A 1 96 ? 33.615 -1.509 -36.067 1.00 75.25 96 ASP A CA 1
ATOM 779 C C . ASP A 1 96 ? 32.889 -2.814 -35.671 1.00 75.25 96 ASP A C 1
ATOM 781 O O . ASP A 1 96 ? 31.721 -2.782 -35.261 1.00 75.25 96 ASP A O 1
ATOM 785 N N . SER A 1 97 ? 33.562 -3.973 -35.730 1.00 69.94 97 SER A N 1
ATOM 786 C CA . SER A 1 97 ? 32.962 -5.269 -35.343 1.00 69.94 97 SER A CA 1
ATOM 787 C C . SER A 1 97 ? 32.348 -5.254 -33.932 1.00 69.94 97 SER A C 1
ATOM 789 O O . SER A 1 97 ? 31.314 -5.881 -33.702 1.00 69.94 97 SER A O 1
ATOM 791 N N . ASP A 1 98 ? 32.929 -4.478 -33.012 1.00 80.25 98 ASP A N 1
ATOM 792 C CA . ASP A 1 98 ? 32.457 -4.316 -31.630 1.00 80.25 98 ASP A CA 1
ATOM 793 C C . ASP A 1 98 ? 31.299 -3.305 -31.488 1.00 80.25 98 ASP A C 1
ATOM 795 O O . ASP A 1 98 ? 30.498 -3.386 -30.551 1.00 80.25 98 ASP A O 1
ATOM 799 N N . GLY A 1 99 ? 31.144 -2.371 -32.435 1.00 82.75 99 GLY A N 1
ATOM 800 C CA . GLY A 1 99 ? 30.108 -1.332 -32.405 1.00 82.75 99 GLY A CA 1
ATOM 801 C C . GLY A 1 99 ? 28.690 -1.896 -32.522 1.00 82.75 99 GLY A C 1
ATOM 802 O O . GLY A 1 99 ? 27.785 -1.470 -31.800 1.00 82.75 99 GLY A O 1
ATOM 803 N N . LEU A 1 100 ? 28.495 -2.915 -33.365 1.00 83.88 100 LEU A N 1
ATOM 804 C CA . LEU A 1 100 ? 27.190 -3.561 -33.538 1.00 83.88 100 LEU A CA 1
ATOM 805 C C . LEU A 1 100 ? 26.741 -4.305 -32.269 1.00 83.88 100 LEU A C 1
ATOM 807 O O . LEU A 1 100 ? 25.567 -4.247 -31.896 1.00 83.88 100 LEU A O 1
ATOM 811 N N . VAL A 1 101 ? 27.679 -4.966 -31.582 1.00 88.12 101 VAL A N 1
ATOM 812 C CA . VAL A 1 101 ? 27.414 -5.674 -30.319 1.00 88.12 101 VAL A CA 1
ATOM 813 C C . VAL A 1 101 ? 26.994 -4.683 -29.233 1.00 88.12 101 VAL A C 1
ATOM 815 O O . VAL A 1 101 ? 26.031 -4.937 -28.508 1.00 88.12 101 VAL A O 1
ATOM 818 N N . ASN A 1 102 ? 27.640 -3.517 -29.165 1.00 89.62 102 ASN A N 1
ATOM 819 C CA . ASN A 1 102 ? 27.279 -2.462 -28.218 1.00 89.62 102 ASN A CA 1
ATOM 820 C C . ASN A 1 102 ? 25.872 -1.894 -28.471 1.00 89.62 102 ASN A C 1
ATOM 822 O O . ASN A 1 102 ? 25.109 -1.714 -27.521 1.00 89.62 102 ASN A O 1
ATOM 826 N N . ILE A 1 103 ? 25.489 -1.673 -29.733 1.00 90.75 103 ILE A N 1
ATOM 827 C CA . ILE A 1 103 ? 24.140 -1.193 -30.089 1.00 90.75 103 ILE A CA 1
ATOM 828 C C . ILE A 1 103 ? 23.073 -2.247 -29.761 1.00 90.75 103 ILE A C 1
ATOM 830 O O . ILE A 1 103 ? 22.013 -1.911 -29.228 1.00 90.75 103 ILE A O 1
ATOM 834 N N . LEU A 1 104 ? 23.348 -3.527 -30.039 1.00 91.56 104 LEU A N 1
ATOM 835 C CA . LEU A 1 104 ? 22.455 -4.620 -29.651 1.00 91.56 104 LEU A CA 1
ATOM 836 C C . LEU A 1 104 ? 22.289 -4.685 -28.125 1.00 91.56 104 LEU A C 1
ATOM 838 O O . LEU A 1 104 ? 21.167 -4.819 -27.637 1.00 91.56 104 LEU A O 1
ATOM 842 N N . ASN A 1 105 ? 23.383 -4.549 -27.373 1.00 94.44 105 ASN A N 1
ATOM 843 C CA . ASN A 1 105 ? 23.350 -4.530 -25.912 1.00 94.44 105 ASN A CA 1
ATOM 844 C C . ASN A 1 105 ? 22.534 -3.346 -25.367 1.00 94.44 105 ASN A C 1
ATOM 846 O O . ASN A 1 105 ? 21.723 -3.555 -24.464 1.00 94.44 105 ASN A O 1
ATOM 850 N N . ASP A 1 106 ? 22.676 -2.141 -25.933 1.00 94.19 106 ASP A N 1
ATOM 851 C CA . ASP A 1 106 ? 21.847 -0.971 -25.585 1.00 94.19 106 ASP A CA 1
ATOM 852 C C . ASP A 1 106 ? 20.359 -1.234 -25.862 1.00 94.19 106 ASP A C 1
ATOM 854 O O . ASP A 1 106 ? 19.504 -0.973 -25.014 1.00 94.19 106 ASP A O 1
ATOM 858 N N . TYR A 1 107 ? 20.028 -1.838 -27.007 1.00 96.19 107 TYR A N 1
ATOM 859 C CA . TYR A 1 107 ? 18.644 -2.187 -27.326 1.00 96.19 107 TYR A CA 1
ATOM 860 C C . TYR A 1 107 ? 18.051 -3.218 -26.355 1.00 96.19 107 TYR A C 1
ATOM 862 O O . TYR A 1 107 ? 16.931 -3.041 -25.866 1.00 96.19 107 TYR A O 1
ATOM 870 N N . LEU A 1 108 ? 18.803 -4.271 -26.023 1.00 97.25 108 LEU A N 1
ATOM 871 C CA . LEU A 1 108 ? 18.377 -5.270 -25.040 1.00 97.25 108 LEU A CA 1
ATOM 872 C C . LEU A 1 108 ? 18.228 -4.662 -23.638 1.00 97.25 108 LEU A C 1
ATOM 874 O O . LEU A 1 108 ? 17.269 -4.988 -22.934 1.00 97.25 108 LEU A O 1
ATOM 878 N N . ALA A 1 109 ? 19.130 -3.760 -23.243 1.00 97.62 109 ALA A N 1
ATOM 879 C CA . ALA A 1 109 ? 19.031 -3.025 -21.985 1.00 97.62 109 ALA A CA 1
ATOM 880 C C . ALA A 1 109 ? 17.778 -2.136 -21.950 1.00 97.62 109 ALA A C 1
ATOM 882 O O . ALA A 1 109 ? 17.039 -2.166 -20.966 1.00 97.62 109 ALA A O 1
ATOM 883 N N . ALA A 1 110 ? 17.478 -1.427 -23.041 1.00 97.88 110 ALA A N 1
ATOM 884 C CA . ALA A 1 110 ? 16.272 -0.613 -23.154 1.00 97.88 110 ALA A CA 1
ATOM 885 C C . ALA A 1 110 ? 14.992 -1.462 -23.041 1.00 97.88 110 ALA A C 1
ATOM 887 O O . ALA A 1 110 ? 14.041 -1.058 -22.366 1.00 97.88 110 ALA A O 1
ATOM 888 N N . ILE A 1 111 ? 14.954 -2.652 -23.662 1.00 98.06 111 ILE A N 1
ATOM 889 C CA . ILE A 1 111 ? 13.818 -3.581 -23.530 1.00 98.06 111 ILE A CA 1
ATOM 890 C C . ILE A 1 111 ? 13.629 -3.993 -22.070 1.00 98.06 111 ILE A C 1
ATOM 892 O O . ILE A 1 111 ? 12.503 -3.912 -21.579 1.00 98.06 111 ILE A O 1
ATOM 896 N N . ARG A 1 112 ? 14.707 -4.402 -21.388 1.00 98.06 112 ARG A N 1
ATOM 897 C CA . ARG A 1 112 ? 14.664 -4.795 -19.968 1.00 98.06 112 ARG A CA 1
ATOM 898 C C . ARG A 1 112 ? 14.164 -3.649 -19.092 1.00 98.06 112 ARG A C 1
ATOM 900 O O . ARG A 1 112 ? 13.227 -3.818 -18.323 1.00 98.06 112 ARG A O 1
ATOM 907 N N . PHE A 1 113 ? 14.692 -2.447 -19.304 1.00 97.94 113 PHE A N 1
ATOM 908 C CA . PHE A 1 113 ? 14.245 -1.269 -18.568 1.00 97.94 113 PHE A CA 1
ATOM 909 C C . PHE A 1 113 ? 12.749 -0.980 -18.774 1.00 97.94 113 PHE A C 1
ATOM 911 O O . PHE A 1 113 ? 12.041 -0.637 -17.828 1.00 97.94 113 PHE A O 1
ATOM 918 N N . ARG A 1 114 ? 12.228 -1.160 -19.996 1.00 98.25 114 ARG A N 1
ATOM 919 C CA . ARG A 1 114 ? 10.787 -1.031 -20.261 1.00 98.25 114 ARG A CA 1
ATOM 920 C C . ARG A 1 114 ? 9.970 -2.120 -19.570 1.00 98.25 114 ARG A C 1
ATOM 922 O O . ARG A 1 114 ? 8.887 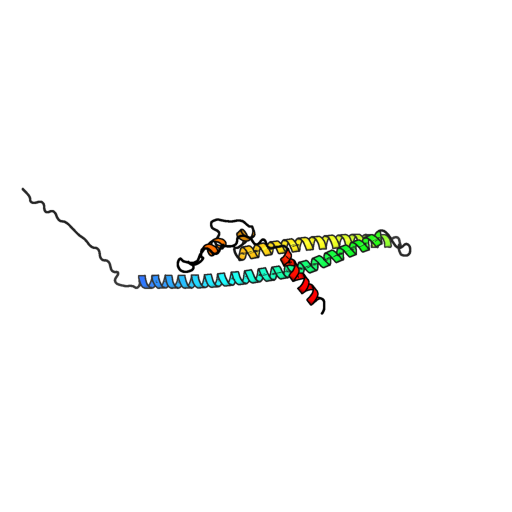-1.812 -19.077 1.00 98.25 114 ARG A O 1
ATOM 929 N N . THR A 1 115 ? 10.436 -3.370 -19.560 1.00 98.44 115 THR A N 1
ATOM 930 C CA . THR A 1 115 ? 9.719 -4.454 -18.869 1.00 98.44 115 THR A CA 1
ATOM 931 C C . THR A 1 115 ? 9.668 -4.213 -17.367 1.00 98.44 115 THR A C 1
ATOM 933 O O . THR A 1 115 ? 8.602 -4.380 -16.779 1.00 98.44 115 THR A O 1
ATOM 936 N N . ASP A 1 116 ? 10.760 -3.726 -16.779 1.00 97.62 116 ASP A N 1
ATOM 937 C CA . ASP A 1 116 ? 10.826 -3.392 -15.356 1.00 97.62 116 ASP A CA 1
ATOM 938 C C . ASP A 1 116 ? 9.884 -2.224 -15.029 1.00 97.62 116 ASP A C 1
ATOM 940 O O . ASP A 1 116 ? 9.046 -2.335 -14.137 1.00 97.62 116 ASP A O 1
ATOM 944 N N . ALA A 1 117 ? 9.905 -1.150 -15.828 1.00 98.12 117 ALA A N 1
ATOM 945 C CA . ALA A 1 117 ? 8.990 -0.017 -15.655 1.00 98.12 117 ALA A CA 1
ATOM 946 C C . ALA A 1 117 ? 7.505 -0.415 -15.804 1.00 98.12 117 ALA A C 1
ATOM 948 O O . ALA A 1 117 ? 6.636 0.117 -15.111 1.00 98.12 117 ALA A O 1
ATOM 949 N N . ALA A 1 118 ? 7.190 -1.356 -16.700 1.00 98.06 118 ALA A N 1
ATOM 950 C CA . ALA A 1 118 ? 5.832 -1.872 -16.860 1.00 98.06 118 ALA A CA 1
ATOM 951 C C . ALA A 1 118 ? 5.398 -2.739 -15.664 1.00 98.06 118 ALA A C 1
ATOM 953 O O . ALA A 1 118 ? 4.247 -2.643 -15.225 1.00 98.06 118 ALA A O 1
ATOM 954 N N . ALA A 1 119 ? 6.309 -3.551 -15.120 1.00 98.12 119 ALA A N 1
ATOM 955 C CA . ALA A 1 119 ? 6.066 -4.339 -13.916 1.00 98.12 119 ALA A CA 1
ATOM 956 C C . ALA A 1 119 ? 5.847 -3.434 -12.693 1.00 98.12 119 ALA A C 1
ATOM 958 O O . ALA A 1 119 ? 4.871 -3.618 -11.960 1.00 98.12 119 ALA A O 1
ATOM 959 N N . ASP A 1 120 ? 6.679 -2.403 -12.530 1.00 97.19 120 ASP A N 1
ATOM 960 C CA . ASP A 1 120 ? 6.535 -1.394 -11.478 1.00 97.19 120 ASP A CA 1
ATOM 961 C C . ASP A 1 120 ? 5.169 -0.704 -11.553 1.00 97.19 120 ASP A C 1
ATOM 963 O O . ASP A 1 120 ? 4.483 -0.553 -10.538 1.00 97.19 120 ASP A O 1
ATOM 967 N N . ARG A 1 121 ? 4.723 -0.338 -12.762 1.00 97.94 121 ARG A N 1
ATOM 968 C CA . ARG A 1 121 ? 3.408 0.282 -12.975 1.00 97.94 121 ARG A CA 1
ATOM 969 C C . ARG A 1 121 ? 2.280 -0.622 -12.496 1.00 97.94 121 ARG A C 1
ATOM 971 O O . ARG A 1 121 ? 1.412 -0.179 -11.743 1.00 97.94 121 ARG A O 1
ATOM 978 N N . ALA A 1 122 ? 2.295 -1.881 -12.926 1.00 98.06 122 ALA A N 1
ATOM 979 C CA . ALA A 1 122 ? 1.280 -2.854 -12.538 1.00 98.06 122 ALA A CA 1
ATOM 980 C C . ALA A 1 122 ? 1.260 -3.065 -11.015 1.00 98.06 122 ALA A C 1
ATOM 982 O O . ALA A 1 122 ? 0.188 -3.088 -10.406 1.00 98.06 122 ALA A O 1
ATOM 983 N N . ALA A 1 123 ? 2.436 -3.143 -10.387 1.00 97.94 123 ALA A N 1
ATOM 984 C CA . ALA A 1 123 ? 2.559 -3.299 -8.944 1.00 97.94 123 ALA A CA 1
ATOM 985 C C . ALA A 1 123 ? 1.979 -2.103 -8.171 1.00 97.94 123 ALA A C 1
ATOM 987 O O . ALA A 1 123 ? 1.308 -2.303 -7.157 1.00 97.94 123 ALA A O 1
ATOM 988 N N . ILE A 1 124 ? 2.201 -0.868 -8.635 1.00 97.88 124 ILE A N 1
ATOM 989 C CA . ILE A 1 124 ? 1.652 0.330 -7.980 1.00 97.88 124 ILE A CA 1
ATOM 990 C C . ILE A 1 124 ? 0.127 0.389 -8.093 1.00 97.88 124 ILE A C 1
ATOM 992 O O . ILE A 1 124 ? -0.531 0.654 -7.088 1.00 97.88 124 ILE A O 1
ATOM 996 N N . ILE A 1 125 ? -0.446 0.073 -9.259 1.00 97.31 125 ILE A N 1
ATOM 997 C CA . ILE A 1 125 ? -1.909 0.033 -9.434 1.00 97.31 125 ILE A CA 1
ATOM 998 C C . ILE A 1 125 ? -2.535 -1.017 -8.504 1.00 97.31 125 ILE A C 1
ATOM 1000 O O . ILE A 1 125 ? -3.512 -0.735 -7.811 1.00 97.31 125 ILE A O 1
ATOM 1004 N N . ALA A 1 126 ? -1.946 -2.214 -8.429 1.00 98.00 126 ALA A N 1
ATOM 1005 C CA . ALA A 1 126 ? -2.435 -3.266 -7.540 1.00 98.00 126 ALA A CA 1
ATOM 1006 C C . ALA A 1 126 ? -2.376 -2.850 -6.058 1.00 98.00 126 ALA A C 1
ATOM 1008 O O . ALA A 1 126 ? -3.327 -3.080 -5.304 1.00 98.00 126 ALA A O 1
ATOM 1009 N N . ARG A 1 127 ? -1.283 -2.196 -5.640 1.00 98.00 127 ARG A N 1
ATOM 1010 C CA . ARG A 1 127 ? -1.131 -1.668 -4.274 1.00 98.00 127 ARG A CA 1
ATOM 1011 C C . ARG A 1 127 ? -2.158 -0.583 -3.968 1.00 98.00 127 ARG A C 1
ATOM 1013 O O . ARG A 1 127 ? -2.748 -0.623 -2.897 1.00 98.00 127 ARG A O 1
ATOM 1020 N N . TYR A 1 128 ? -2.402 0.335 -4.903 1.00 97.56 128 TYR A N 1
ATOM 1021 C CA . TYR A 1 128 ? -3.413 1.383 -4.751 1.00 97.56 128 TYR A CA 1
ATOM 1022 C C . TYR A 1 128 ? -4.807 0.789 -4.521 1.00 97.56 128 TYR A C 1
ATOM 1024 O O . TYR A 1 128 ? -5.458 1.118 -3.533 1.00 97.56 128 TYR A O 1
ATOM 1032 N N . ASN A 1 129 ? -5.222 -0.162 -5.362 1.00 95.25 129 ASN A N 1
ATOM 1033 C CA . ASN A 1 129 ? -6.523 -0.823 -5.221 1.00 95.25 129 ASN A CA 1
ATOM 1034 C C . ASN A 1 129 ? -6.643 -1.588 -3.894 1.00 95.25 129 ASN A C 1
ATOM 1036 O O . ASN A 1 129 ? -7.695 -1.576 -3.263 1.00 95.25 129 ASN A O 1
ATOM 1040 N N . THR A 1 130 ? -5.558 -2.225 -3.446 1.00 96.31 130 THR A N 1
ATOM 1041 C CA . THR A 1 130 ? -5.533 -2.932 -2.157 1.00 96.31 130 THR A CA 1
ATOM 1042 C C . THR A 1 130 ? -5.695 -1.965 -0.982 1.00 96.31 130 THR A C 1
ATOM 1044 O O . THR A 1 130 ? -6.461 -2.241 -0.063 1.00 96.31 130 THR A O 1
ATOM 1047 N N . GLU A 1 131 ? -5.006 -0.821 -1.003 1.00 96.62 131 GLU A N 1
ATOM 1048 C CA . GLU A 1 131 ? -5.144 0.197 0.048 1.00 96.62 131 GLU A CA 1
ATOM 1049 C C . GLU A 1 131 ? -6.520 0.867 0.035 1.00 96.62 131 GLU A C 1
ATOM 1051 O O . GLU A 1 131 ? -7.046 1.190 1.098 1.00 96.62 131 GLU A O 1
ATOM 1056 N N . LEU A 1 132 ? -7.145 1.009 -1.136 1.00 94.94 132 LEU A N 1
ATOM 1057 C CA . LEU A 1 132 ? -8.515 1.508 -1.237 1.00 94.94 132 LEU A CA 1
ATOM 1058 C C . LEU A 1 132 ? -9.496 0.555 -0.545 1.00 94.94 132 LEU A C 1
ATOM 1060 O O . LEU A 1 132 ? -10.313 0.991 0.260 1.00 94.94 132 LEU A O 1
ATOM 1064 N N . VAL A 1 133 ? -9.369 -0.751 -0.791 1.00 95.06 133 VAL A N 1
ATOM 1065 C CA . VAL A 1 133 ? -10.186 -1.768 -0.113 1.00 95.06 133 VAL A CA 1
ATOM 1066 C C . VAL A 1 133 ? -9.973 -1.731 1.403 1.00 95.06 133 VAL A C 1
ATOM 1068 O O . VAL A 1 133 ? -10.949 -1.755 2.147 1.00 95.06 133 VAL A O 1
ATOM 1071 N N . ARG A 1 134 ? -8.726 -1.596 1.875 1.00 93.75 134 ARG A N 1
ATOM 1072 C CA . ARG A 1 134 ? -8.422 -1.474 3.315 1.00 93.75 134 ARG A CA 1
ATOM 1073 C C . ARG A 1 134 ? -9.013 -0.216 3.946 1.00 93.75 134 ARG A C 1
ATOM 1075 O O . ARG A 1 134 ? -9.465 -0.255 5.091 1.00 93.75 134 ARG A O 1
ATOM 1082 N N . LEU A 1 135 ? -9.027 0.897 3.212 1.00 95.31 135 LEU A N 1
ATOM 1083 C CA . LEU A 1 135 ? -9.680 2.122 3.661 1.00 95.31 135 LEU A CA 1
ATOM 1084 C C . LEU A 1 135 ? -11.185 1.886 3.857 1.00 95.31 135 LEU A C 1
ATOM 1086 O O . LEU A 1 135 ? -11.724 2.248 4.901 1.00 95.31 135 LEU A O 1
ATOM 1090 N N . GLU A 1 136 ? -11.851 1.271 2.879 1.00 91.12 136 GLU A N 1
ATOM 1091 C CA . GLU A 1 136 ? -13.285 0.963 2.958 1.00 91.12 136 GLU A CA 1
ATOM 1092 C C . GLU A 1 136 ? -13.608 -0.079 4.040 1.00 91.12 136 GLU A C 1
ATOM 1094 O O . GLU A 1 136 ? -14.623 0.035 4.727 1.00 91.12 136 GLU A O 1
ATOM 1099 N N . GLU A 1 137 ? -12.720 -1.046 4.269 1.00 91.31 137 GLU A N 1
ATOM 1100 C CA . GLU A 1 137 ? -12.818 -1.992 5.385 1.00 91.31 137 GLU A CA 1
ATOM 1101 C C . GLU A 1 137 ? -12.728 -1.277 6.739 1.00 91.31 137 GLU A C 1
ATOM 1103 O O . GLU A 1 137 ? -13.576 -1.484 7.605 1.00 91.31 137 GLU A O 1
ATOM 1108 N N . THR A 1 138 ? -11.763 -0.368 6.906 1.00 91.81 138 THR A N 1
ATOM 1109 C CA . THR A 1 138 ? -11.587 0.403 8.151 1.00 91.81 138 THR A CA 1
ATOM 1110 C C . THR A 1 138 ? -12.774 1.335 8.418 1.00 91.81 138 THR A C 1
ATOM 1112 O O . THR A 1 138 ? -13.150 1.554 9.570 1.00 91.81 138 THR A O 1
ATOM 1115 N N . LYS A 1 139 ? -13.396 1.874 7.361 1.00 89.94 139 LYS A N 1
ATOM 1116 C CA . LYS A 1 139 ? -14.649 2.644 7.455 1.00 89.94 139 LYS A CA 1
ATOM 1117 C C . LYS A 1 139 ? -15.864 1.768 7.787 1.00 89.94 139 LYS A C 1
ATOM 1119 O O . LYS A 1 139 ? -16.857 2.290 8.288 1.00 89.94 139 LYS A O 1
ATOM 1124 N N . GLY A 1 140 ? -15.798 0.469 7.493 1.00 87.62 140 GLY A N 1
ATOM 1125 C CA . GLY A 1 140 ? -16.920 -0.468 7.577 1.00 87.62 140 GLY A CA 1
ATOM 1126 C C . GLY A 1 140 ? -17.843 -0.457 6.352 1.00 87.62 140 GLY A C 1
ATOM 1127 O O . GLY A 1 140 ? -18.805 -1.212 6.312 1.00 87.62 140 GLY A O 1
ATOM 1128 N N . THR A 1 141 ? -17.552 0.351 5.330 1.00 87.00 141 THR A N 1
ATOM 1129 C CA . THR A 1 141 ? -18.394 0.550 4.137 1.00 87.00 141 THR A CA 1
ATOM 1130 C C . THR A 1 141 ? -18.076 -0.404 2.989 1.00 87.00 141 THR A C 1
ATOM 1132 O O . THR A 1 141 ? -18.631 -0.260 1.903 1.00 87.00 141 THR A O 1
ATOM 1135 N N . LEU A 1 142 ? -17.218 -1.404 3.208 1.00 87.19 142 LEU A N 1
ATOM 1136 C CA . LEU A 1 142 ? -16.743 -2.311 2.162 1.00 87.19 142 LEU A CA 1
ATOM 1137 C C . LEU A 1 142 ? -17.871 -3.014 1.389 1.00 87.19 142 LEU A C 1
ATOM 1139 O O . LEU A 1 142 ? -17.814 -3.097 0.165 1.00 87.19 142 LEU A O 1
ATOM 1143 N N . LEU A 1 143 ? -18.900 -3.509 2.083 1.00 86.00 143 LEU A N 1
ATOM 1144 C CA . LEU A 1 143 ? -20.020 -4.201 1.434 1.00 86.00 143 LEU A CA 1
ATOM 1145 C C . LEU A 1 143 ? -20.840 -3.240 0.571 1.00 86.00 143 LEU A C 1
ATOM 1147 O O . LEU A 1 143 ? -21.121 -3.544 -0.586 1.00 86.00 143 LEU A O 1
ATOM 1151 N N . SER A 1 144 ? -21.122 -2.048 1.101 1.00 81.56 144 SER A N 1
ATOM 1152 C CA . SER A 1 144 ? -21.787 -0.972 0.365 1.00 81.56 144 SER A CA 1
ATOM 1153 C C . SER A 1 144 ? -20.987 -0.539 -0.868 1.00 81.56 144 SER A C 1
ATOM 1155 O O . SER A 1 144 ? -21.555 -0.396 -1.947 1.00 81.56 144 SER A O 1
ATOM 1157 N N . PHE A 1 145 ? -19.664 -0.411 -0.741 1.00 82.31 145 PHE A N 1
ATOM 1158 C CA . PHE A 1 145 ? -18.766 -0.078 -1.847 1.00 82.31 145 PHE A CA 1
ATOM 1159 C C . PHE A 1 145 ? -18.773 -1.141 -2.958 1.00 82.31 145 PHE A C 1
ATOM 1161 O O . PHE A 1 145 ? -18.728 -0.803 -4.138 1.00 82.31 145 PHE A O 1
ATOM 1168 N N . LEU A 1 146 ? -18.866 -2.424 -2.594 1.00 85.50 146 LEU A N 1
ATOM 1169 C CA . LEU A 1 146 ? -18.972 -3.536 -3.546 1.00 85.50 146 LEU A CA 1
ATOM 1170 C C . LEU A 1 146 ? -20.394 -3.728 -4.105 1.00 85.50 146 LEU A C 1
ATOM 1172 O O . LEU A 1 146 ? -20.609 -4.641 -4.902 1.00 85.50 146 LEU A O 1
ATOM 1176 N N . GLY A 1 147 ? -21.363 -2.905 -3.689 1.00 82.00 147 GLY A N 1
ATOM 1177 C CA . GLY A 1 147 ? -22.769 -3.047 -4.075 1.00 82.00 147 GLY A CA 1
ATOM 1178 C C . GLY A 1 147 ? -23.438 -4.299 -3.500 1.00 82.00 147 GLY A C 1
ATOM 1179 O O . GLY A 1 147 ? -24.440 -4.767 -4.035 1.00 82.00 147 GLY A O 1
ATOM 1180 N N . ILE A 1 148 ? -22.876 -4.875 -2.434 1.00 82.88 148 ILE A N 1
ATOM 1181 C CA . ILE A 1 148 ? -23.436 -6.040 -1.753 1.00 82.88 148 ILE A CA 1
ATOM 1182 C C . ILE A 1 148 ? -24.364 -5.535 -0.653 1.00 82.88 148 ILE A C 1
ATOM 1184 O O . ILE A 1 148 ? -23.923 -5.097 0.409 1.00 82.88 148 ILE A O 1
ATOM 1188 N N . GLU A 1 149 ? -25.666 -5.618 -0.904 1.00 78.06 149 GLU A N 1
ATOM 1189 C CA . GLU A 1 149 ? -26.681 -5.288 0.090 1.00 78.06 149 GLU A CA 1
ATOM 1190 C C . GLU A 1 149 ? -26.873 -6.457 1.058 1.00 78.06 149 GLU A C 1
ATOM 1192 O O . GLU A 1 149 ? -27.402 -7.514 0.710 1.00 78.06 149 GLU A O 1
ATOM 1197 N N . TYR A 1 150 ? -26.439 -6.266 2.302 1.00 73.25 150 TYR A N 1
ATOM 1198 C CA . TYR A 1 150 ? -26.696 -7.207 3.384 1.00 73.25 150 TYR A CA 1
ATOM 1199 C C . TYR A 1 150 ? -27.799 -6.662 4.295 1.00 73.25 150 TYR A C 1
ATOM 1201 O O . TYR A 1 150 ? -27.712 -5.544 4.801 1.00 73.25 150 TYR A O 1
ATOM 1209 N N . LEU A 1 151 ? -28.840 -7.469 4.533 1.00 70.06 151 LEU A N 1
ATOM 1210 C CA . LEU A 1 151 ? -30.036 -7.071 5.295 1.00 70.06 151 LEU A CA 1
ATOM 1211 C C . LEU A 1 151 ? -29.710 -6.593 6.725 1.00 70.06 151 LEU A C 1
ATOM 1213 O O . LEU A 1 151 ? -30.457 -5.807 7.303 1.00 70.06 151 LEU A O 1
ATOM 1217 N N . ALA A 1 152 ? -28.593 -7.052 7.296 1.00 71.00 152 ALA A N 1
ATOM 1218 C CA . ALA A 1 152 ? -28.140 -6.670 8.629 1.00 71.00 152 ALA A CA 1
ATOM 1219 C C . ALA A 1 152 ? -26.808 -5.897 8.630 1.00 71.00 152 ALA A C 1
ATOM 1221 O O . ALA A 1 152 ? -26.039 -6.009 9.583 1.00 71.00 152 ALA A O 1
ATOM 1222 N N . ASP A 1 153 ? -26.512 -5.140 7.568 1.00 71.19 153 ASP A N 1
ATOM 1223 C CA . ASP A 1 153 ? -25.312 -4.299 7.522 1.00 71.19 153 ASP A CA 1
ATOM 1224 C C . ASP A 1 153 ? -25.429 -3.133 8.528 1.00 71.19 153 ASP A C 1
ATOM 1226 O O . ASP A 1 153 ? -26.325 -2.292 8.376 1.00 71.19 153 ASP A O 1
ATOM 1230 N N . PRO A 1 154 ? -24.542 -3.030 9.539 1.00 66.44 154 PRO A N 1
ATOM 1231 C CA . PRO A 1 154 ? -24.568 -1.925 10.496 1.00 66.44 154 PRO A CA 1
ATOM 1232 C C . PRO A 1 154 ? -24.428 -0.549 9.828 1.00 66.44 154 PRO A C 1
ATOM 1234 O O . PRO A 1 154 ? -24.993 0.426 10.327 1.00 66.44 154 PRO A O 1
ATOM 1237 N N . CYS A 1 155 ? -23.736 -0.446 8.689 1.00 64.75 155 CYS A N 1
ATOM 1238 C CA . CYS A 1 155 ? -23.559 0.822 7.980 1.00 64.75 155 CYS A CA 1
ATOM 1239 C C . CYS A 1 155 ? -24.839 1.282 7.269 1.00 64.75 155 CYS A C 1
ATOM 1241 O O . CYS A 1 155 ? -25.125 2.480 7.243 1.00 64.75 155 CYS A O 1
ATOM 1243 N N . ASN A 1 156 ? -25.656 0.352 6.765 1.00 62.56 156 ASN A N 1
ATOM 1244 C CA . ASN A 1 156 ? -26.948 0.675 6.157 1.00 62.56 156 ASN A CA 1
ATOM 1245 C C . ASN A 1 156 ? -28.051 0.870 7.221 1.00 62.56 156 ASN A C 1
ATOM 1247 O O . ASN A 1 156 ? -28.943 1.704 7.061 1.00 62.56 156 ASN A O 1
ATOM 1251 N N . GLN A 1 157 ? -27.951 0.179 8.364 1.00 61.66 157 GLN A N 1
ATOM 1252 C CA . GLN A 1 157 ? -28.875 0.321 9.500 1.00 61.66 157 GLN A CA 1
ATOM 1253 C C . GLN A 1 157 ? -28.851 1.715 10.142 1.00 61.66 157 GLN A C 1
ATOM 1255 O O . GLN A 1 157 ? -29.889 2.194 10.601 1.00 61.66 157 GLN A O 1
ATOM 1260 N N . LEU A 1 158 ? -27.703 2.402 10.147 1.00 53.09 158 LEU A N 1
ATOM 1261 C CA . LEU A 1 158 ? -27.606 3.769 10.676 1.00 53.09 158 LEU A CA 1
ATOM 1262 C C . LEU A 1 158 ? -28.411 4.783 9.847 1.00 53.09 158 LEU A C 1
ATOM 1264 O O . LEU A 1 158 ? -28.895 5.763 10.408 1.00 53.09 158 LEU A O 1
ATOM 1268 N N . SER A 1 159 ? -28.640 4.521 8.552 1.00 53.75 159 SER A N 1
ATOM 1269 C CA . SER A 1 159 ? -29.552 5.334 7.730 1.00 53.75 159 SER A CA 1
ATOM 1270 C C . SER A 1 159 ? -31.027 5.160 8.133 1.00 53.75 159 SER A C 1
ATOM 1272 O O . SER A 1 159 ? -31.828 6.077 7.955 1.00 53.75 159 SER A O 1
ATOM 1274 N N . CYS A 1 160 ? -31.380 4.017 8.739 1.00 43.03 160 CYS A N 1
ATOM 1275 C CA . CYS A 1 160 ? -32.697 3.750 9.322 1.00 43.03 160 CYS A CA 1
ATOM 1276 C C . CYS A 1 160 ? -32.853 4.355 10.727 1.00 43.03 160 CYS A C 1
ATOM 1278 O O . CYS A 1 160 ? -33.976 4.585 11.170 1.00 43.03 160 CYS A O 1
ATOM 1280 N N . PHE A 1 161 ? -31.753 4.694 11.411 1.00 40.31 161 PHE A N 1
ATOM 1281 C CA . PHE A 1 161 ? -31.778 5.505 12.635 1.00 40.31 161 PHE A CA 1
ATOM 1282 C C . PHE A 1 161 ? -31.933 7.002 12.311 1.00 40.31 161 PHE A C 1
ATOM 1284 O O . PHE A 1 161 ? -31.377 7.883 12.969 1.00 40.31 161 PHE A O 1
ATOM 1291 N N . GLN A 1 162 ? -32.718 7.303 11.278 1.00 44.75 162 GLN A N 1
ATOM 1292 C CA . GLN A 1 162 ? -33.321 8.606 11.104 1.00 44.75 162 GLN A CA 1
ATOM 1293 C C . GLN A 1 162 ? -34.246 8.778 12.314 1.00 44.75 162 GLN A C 1
ATOM 1295 O O . GLN A 1 162 ? -35.288 8.129 12.413 1.00 44.75 162 GLN A O 1
ATOM 1300 N N . MET A 1 163 ? -33.810 9.576 13.297 1.00 37.41 163 MET A N 1
ATOM 1301 C CA . MET A 1 163 ? -34.663 9.977 14.417 1.00 37.41 163 MET A CA 1
ATOM 1302 C C . MET A 1 163 ? -36.027 10.390 13.854 1.00 37.41 163 MET A C 1
ATOM 1304 O O . MET A 1 163 ? -36.037 11.031 12.798 1.00 37.41 163 MET A O 1
ATOM 1308 N N . PRO A 1 164 ? -37.157 10.055 14.507 1.00 41.38 164 PRO A N 1
ATOM 1309 C CA . PRO A 1 164 ? -38.467 10.467 14.026 1.00 41.38 164 PRO A CA 1
ATOM 1310 C C . PRO A 1 164 ? -38.457 11.983 13.819 1.00 41.38 164 PRO A C 1
ATOM 1312 O O . PRO A 1 164 ? -38.379 12.770 14.765 1.00 41.38 164 PRO A O 1
ATOM 1315 N N . SER A 1 165 ? -38.438 12.383 12.552 1.00 54.25 165 SER A N 1
ATOM 1316 C CA . SER A 1 165 ? -38.323 13.765 12.134 1.00 54.25 165 SER A CA 1
ATOM 1317 C C . SER A 1 165 ? -39.678 14.432 12.312 1.00 54.25 165 SER A C 1
ATOM 1319 O O . SER A 1 165 ? -40.461 14.433 11.373 1.00 54.25 165 SER A O 1
ATOM 1321 N N . ALA A 1 166 ? -39.920 15.005 13.495 1.00 49.75 166 ALA A N 1
ATOM 1322 C CA . ALA A 1 166 ? -41.014 15.941 13.778 1.00 49.75 166 ALA A CA 1
ATOM 1323 C C . ALA A 1 166 ? -42.450 15.395 13.492 1.00 49.75 166 ALA A C 1
ATOM 1325 O O . ALA A 1 166 ? -42.624 14.323 12.917 1.00 49.75 166 ALA A O 1
ATOM 1326 N N . PRO A 1 167 ? -43.519 16.035 14.003 1.00 45.00 167 PRO A N 1
ATOM 1327 C CA . PRO A 1 167 ? -44.844 15.418 14.047 1.00 45.00 167 PRO A CA 1
ATOM 1328 C C . PRO A 1 167 ? -45.501 15.346 12.660 1.00 45.00 167 PRO A C 1
ATOM 1330 O O . PRO A 1 167 ? -45.230 16.173 11.791 1.00 45.00 167 PRO A O 1
ATOM 1333 N N . LEU A 1 168 ? -46.382 14.349 12.494 1.00 46.41 168 LEU A N 1
ATOM 1334 C CA . LEU A 1 168 ? -47.193 14.082 11.300 1.00 46.41 168 LEU A CA 1
ATOM 1335 C C . LEU A 1 168 ? -47.711 15.379 10.654 1.00 46.41 168 LEU A C 1
ATOM 1337 O O . LEU A 1 168 ? -48.544 16.064 11.247 1.00 46.41 168 LEU A O 1
ATOM 1341 N N . GLY A 1 169 ? -47.280 15.685 9.425 1.00 49.84 169 GLY A N 1
ATOM 1342 C CA . GLY A 1 169 ? -47.904 16.773 8.668 1.00 49.84 169 GLY A CA 1
ATOM 1343 C C . GLY A 1 169 ? -47.209 17.285 7.407 1.00 49.84 169 GLY A C 1
ATOM 1344 O O . GLY A 1 169 ? -47.851 18.023 6.666 1.00 49.84 169 GLY A O 1
ATOM 1345 N N . SER A 1 170 ? -45.956 16.933 7.106 1.00 51.38 170 SER A N 1
ATOM 1346 C CA . SER A 1 170 ? -45.357 17.315 5.819 1.00 51.38 170 SER A CA 1
ATOM 1347 C C . SER A 1 170 ? -45.627 16.253 4.743 1.00 51.38 170 SER A C 1
ATOM 1349 O O . SER A 1 170 ? -45.511 15.056 5.024 1.00 51.38 170 SER A O 1
ATOM 1351 N N . PRO A 1 171 ? -46.004 16.652 3.511 1.00 52.31 171 PRO A N 1
ATOM 1352 C CA . PRO A 1 171 ? -46.151 15.709 2.410 1.00 52.31 171 PRO A CA 1
ATOM 1353 C C . PRO A 1 171 ? -44.803 15.033 2.117 1.00 52.31 171 PRO A C 1
ATOM 1355 O O . PRO A 1 171 ? -43.754 15.633 2.380 1.00 52.31 171 PRO A O 1
ATOM 1358 N N . PRO A 1 172 ? -44.814 13.795 1.588 1.00 45.25 172 PRO A N 1
ATOM 1359 C CA . PRO A 1 172 ? -43.595 13.047 1.337 1.00 45.25 172 PRO A CA 1
ATOM 1360 C C . PRO A 1 172 ? -42.705 13.857 0.398 1.00 45.25 172 PRO A C 1
ATOM 1362 O O . PRO A 1 172 ? -43.035 14.062 -0.770 1.00 45.25 172 PRO A O 1
ATOM 1365 N N . VAL A 1 173 ? -41.567 14.324 0.911 1.00 47.59 173 VAL A N 1
ATOM 1366 C CA . VAL A 1 173 ? -40.471 14.741 0.046 1.00 47.59 173 VAL A CA 1
ATOM 1367 C C . VAL A 1 173 ? -40.031 13.464 -0.644 1.00 47.59 173 VAL A C 1
ATOM 1369 O O . VAL A 1 173 ? -39.512 12.554 0.004 1.00 47.59 173 VAL A O 1
ATOM 1372 N N . ALA A 1 174 ? -40.332 13.368 -1.937 1.00 38.34 174 ALA A N 1
ATOM 1373 C CA . ALA A 1 174 ? -39.813 12.323 -2.791 1.00 38.34 174 ALA A CA 1
ATOM 1374 C C . ALA A 1 174 ? -38.302 12.246 -2.548 1.00 38.34 174 ALA A C 1
ATOM 1376 O O . ALA A 1 174 ? -37.557 13.189 -2.814 1.00 38.34 174 ALA A O 1
ATOM 1377 N N . ARG A 1 175 ? -37.863 11.136 -1.951 1.00 44.16 175 ARG A N 1
ATOM 1378 C CA . ARG A 1 175 ? -36.459 10.755 -1.922 1.00 44.16 175 ARG A CA 1
ATOM 1379 C C . ARG A 1 175 ? -36.134 10.466 -3.379 1.00 44.16 175 ARG A C 1
ATOM 1381 O O . ARG A 1 175 ? -36.472 9.389 -3.855 1.00 44.16 175 ARG A O 1
ATOM 1388 N N . ASN A 1 176 ? -35.611 11.468 -4.087 1.00 37.78 176 ASN A N 1
ATOM 1389 C CA . ASN A 1 176 ? -35.179 11.332 -5.469 1.00 37.78 176 ASN A CA 1
ATOM 1390 C C . ASN A 1 176 ? -34.215 10.145 -5.535 1.00 37.78 176 ASN A C 1
ATOM 1392 O O . ASN A 1 176 ? -33.072 10.218 -5.085 1.00 37.78 176 ASN A O 1
ATOM 1396 N N . SER A 1 177 ? -34.728 9.025 -6.029 1.00 41.50 177 SER A N 1
ATOM 1397 C CA . SER A 1 177 ? -33.944 8.037 -6.736 1.00 41.50 177 SER A CA 1
ATOM 1398 C C . SER A 1 177 ? -33.280 8.746 -7.913 1.00 41.50 177 SER A C 1
ATOM 1400 O O . SER A 1 177 ? -33.955 9.473 -8.636 1.00 41.50 177 SER A O 1
ATOM 1402 N N . GLU A 1 178 ? -31.987 8.485 -8.087 1.00 46.31 178 GLU A N 1
ATOM 1403 C CA . GLU A 1 178 ? -31.251 8.682 -9.338 1.00 46.31 178 GLU A CA 1
ATOM 1404 C C . GLU A 1 178 ? -31.012 10.142 -9.756 1.00 46.31 178 GLU A C 1
ATOM 1406 O O . GLU A 1 178 ? -31.754 10.735 -10.530 1.00 46.31 178 GLU A O 1
ATOM 1411 N N . GLU A 1 179 ? -29.848 10.669 -9.381 1.00 34.38 179 GLU A N 1
ATOM 1412 C CA . GLU A 1 179 ? -28.979 11.205 -10.429 1.00 34.38 179 GLU A CA 1
ATOM 1413 C C . GLU A 1 179 ? -27.848 10.189 -10.630 1.00 34.38 179 GLU A C 1
ATOM 1415 O O . GLU A 1 179 ? -27.064 9.960 -9.702 1.00 34.38 179 GLU A O 1
ATOM 1420 N N . PRO A 1 180 ? -27.748 9.522 -11.796 1.00 40.84 180 PRO A N 1
ATOM 1421 C CA . PRO A 1 180 ? -26.493 8.894 -12.162 1.00 40.84 180 PRO A CA 1
ATOM 1422 C C . PRO A 1 180 ? -25.464 10.019 -12.233 1.00 40.84 180 PRO A C 1
ATOM 1424 O O . PRO A 1 180 ? -25.729 11.060 -12.833 1.00 40.84 180 PRO A O 1
ATOM 1427 N N . ILE A 1 181 ? -24.304 9.826 -11.608 1.00 43.12 181 ILE A N 1
ATOM 1428 C CA . ILE A 1 181 ? -23.173 10.738 -11.763 1.00 43.12 181 ILE A CA 1
ATOM 1429 C C . ILE A 1 181 ? -22.904 10.829 -13.266 1.00 43.12 181 ILE A C 1
ATOM 1431 O O . ILE A 1 181 ? -22.395 9.886 -13.877 1.00 43.12 181 ILE A O 1
ATOM 1435 N N . ALA A 1 182 ? -23.324 11.940 -13.866 1.00 37.94 182 ALA A N 1
ATOM 1436 C CA . ALA A 1 182 ? -23.046 12.250 -15.249 1.00 37.94 182 ALA A CA 1
ATOM 1437 C C . ALA A 1 182 ? -21.511 12.279 -15.422 1.00 37.94 182 ALA A C 1
ATOM 1439 O O . ALA A 1 182 ? -20.802 12.720 -14.506 1.00 37.94 182 ALA A O 1
ATOM 1440 N N . PRO A 1 183 ? -20.959 11.788 -16.547 1.00 45.28 183 PRO A N 1
ATOM 1441 C CA . PRO A 1 183 ? -19.510 11.703 -16.793 1.00 45.28 183 PRO A CA 1
ATOM 1442 C C . PRO A 1 183 ? -18.777 13.069 -16.830 1.00 45.28 183 PRO A C 1
ATOM 1444 O O . PRO A 1 183 ? -17.581 13.145 -17.105 1.00 45.28 183 PRO A O 1
ATOM 1447 N N . ASP A 1 184 ? -19.478 14.147 -16.510 1.00 40.44 184 ASP A N 1
ATOM 1448 C CA . ASP A 1 184 ? -19.121 15.553 -16.620 1.00 40.44 184 ASP A CA 1
ATOM 1449 C C . ASP A 1 184 ? -18.285 16.043 -15.421 1.00 40.44 184 ASP A C 1
ATOM 1451 O O . ASP A 1 184 ? -17.570 17.042 -15.519 1.00 40.44 184 ASP A O 1
ATOM 1455 N N . ALA A 1 185 ? -18.304 15.321 -14.292 1.00 42.34 185 ALA A N 1
ATOM 1456 C CA . ALA A 1 185 ? -17.551 15.680 -13.081 1.00 42.34 185 ALA A CA 1
ATOM 1457 C C . ALA A 1 185 ? -16.016 15.573 -13.240 1.00 42.34 185 ALA A C 1
ATOM 1459 O O . ALA A 1 185 ? -15.259 15.978 -12.354 1.00 42.34 185 ALA A O 1
ATOM 1460 N N . TYR A 1 186 ? -15.535 15.073 -14.382 1.00 46.09 186 TYR A N 1
ATOM 1461 C CA . TYR A 1 186 ? -14.113 15.038 -14.727 1.00 46.09 186 TYR A CA 1
ATOM 1462 C C . TYR A 1 186 ? -13.593 16.335 -15.381 1.00 46.09 186 TYR A C 1
ATOM 1464 O O . TYR A 1 186 ? -12.376 16.484 -15.513 1.00 46.09 186 TYR A O 1
ATOM 1472 N N . LEU A 1 187 ? -14.460 17.292 -15.747 1.00 44.16 187 LEU A N 1
ATOM 1473 C CA . LEU A 1 187 ? -14.047 18.536 -16.424 1.00 44.16 187 LEU A CA 1
ATOM 1474 C C . LEU A 1 187 ? -13.481 19.609 -15.474 1.00 44.16 187 LEU A C 1
ATOM 1476 O O . LEU A 1 187 ? -12.545 20.313 -15.848 1.00 44.16 187 LEU A O 1
ATOM 1480 N N . GLY A 1 188 ? -13.928 19.674 -14.214 1.00 41.00 188 GLY A N 1
ATOM 1481 C CA . GLY A 1 188 ? -13.403 20.644 -13.233 1.00 41.00 188 GLY A CA 1
ATOM 1482 C C . GLY A 1 188 ? -11.941 20.403 -12.818 1.00 41.00 188 GLY A C 1
ATOM 1483 O O . GLY A 1 188 ? -11.244 21.317 -12.383 1.00 41.00 188 GLY A O 1
ATOM 1484 N N . TRP A 1 189 ? -11.431 19.180 -13.003 1.00 43.94 189 TRP A N 1
ATOM 1485 C CA . TRP A 1 189 ? -10.047 18.817 -12.671 1.00 43.94 189 TRP A CA 1
ATOM 1486 C C . TRP A 1 189 ? -9.040 19.120 -13.793 1.00 43.94 189 TRP A C 1
ATOM 1488 O O . TRP A 1 189 ? -7.830 19.036 -13.561 1.00 43.94 189 TRP A O 1
ATOM 1498 N N . GLN A 1 190 ? -9.505 19.479 -14.998 1.00 47.12 190 GLN A N 1
ATOM 1499 C CA . GLN A 1 190 ? -8.635 19.958 -16.080 1.00 47.12 190 GLN A CA 1
ATOM 1500 C C . GLN A 1 190 ? -8.307 21.453 -15.932 1.00 47.12 190 GLN A C 1
ATOM 1502 O O . GLN A 1 190 ? -7.147 21.823 -16.103 1.00 47.12 190 GLN A O 1
ATOM 1507 N N . GLU A 1 191 ? -9.251 22.287 -15.483 1.00 46.06 191 GLU A N 1
ATOM 1508 C CA . GLU A 1 191 ? -9.012 23.726 -15.259 1.00 46.06 191 GLU A CA 1
ATOM 1509 C C . GLU A 1 191 ? -8.027 23.998 -14.104 1.00 46.06 191 GLU A C 1
ATOM 1511 O O . GLU A 1 191 ? -7.171 24.881 -14.204 1.00 46.06 191 GLU A O 1
ATOM 1516 N N . PHE A 1 192 ? -8.038 23.175 -13.045 1.00 42.97 192 PHE A N 1
ATOM 1517 C CA . PHE A 1 192 ? -7.023 23.255 -11.979 1.00 42.97 192 PHE A CA 1
ATOM 1518 C C . PHE A 1 192 ? -5.611 22.897 -12.485 1.00 42.97 192 PHE A C 1
ATOM 1520 O O . PHE A 1 192 ? -4.607 23.424 -11.999 1.00 42.97 192 PHE A O 1
ATOM 1527 N N . ARG A 1 193 ? -5.519 22.034 -13.506 1.00 47.50 193 ARG A N 1
ATOM 1528 C CA . ARG A 1 193 ? -4.253 21.594 -14.110 1.00 47.50 193 ARG A CA 1
ATOM 1529 C C . ARG A 1 193 ? -3.632 22.674 -15.009 1.00 47.50 193 ARG A C 1
ATOM 1531 O O . ARG A 1 193 ? -2.409 22.751 -15.093 1.00 47.50 193 ARG A O 1
ATOM 1538 N N . GLU A 1 194 ? -4.446 23.530 -15.629 1.00 46.06 194 GLU A N 1
ATOM 1539 C CA . GLU A 1 194 ? -3.977 24.642 -16.474 1.00 46.06 194 GLU A CA 1
ATOM 1540 C C . GLU A 1 194 ? -3.571 25.885 -15.665 1.00 46.06 194 GLU A C 1
ATOM 1542 O O . GLU A 1 194 ? -2.629 26.586 -16.042 1.00 46.06 194 GLU A O 1
ATOM 1547 N N . SER A 1 195 ? -4.198 26.114 -14.505 1.00 48.09 195 SER A N 1
ATOM 1548 C CA . SER A 1 195 ? -3.822 27.185 -13.568 1.00 48.09 195 SER A CA 1
ATOM 1549 C C . SER A 1 195 ? -2.427 26.986 -12.960 1.00 48.09 195 SER A C 1
ATOM 1551 O O . SER A 1 195 ? -1.710 27.958 -12.732 1.00 48.09 195 SER A O 1
ATOM 1553 N N . ASN A 1 196 ? -2.026 25.738 -12.696 1.00 45.09 196 ASN A N 1
ATOM 1554 C CA . ASN A 1 196 ? -0.762 25.421 -12.019 1.00 45.09 196 ASN A CA 1
ATOM 1555 C C . ASN A 1 196 ? 0.420 25.161 -12.973 1.00 45.09 196 ASN A C 1
ATOM 1557 O O . ASN A 1 196 ? 1.525 24.901 -12.510 1.00 45.09 196 ASN A O 1
ATOM 1561 N N . ALA A 1 197 ? 0.209 25.242 -14.291 1.00 44.00 197 ALA A N 1
ATOM 1562 C CA . ALA A 1 197 ? 1.266 25.132 -15.304 1.00 44.00 197 ALA A CA 1
ATOM 1563 C C . ALA A 1 197 ? 1.806 26.501 -15.776 1.00 44.00 197 ALA A C 1
ATOM 1565 O O . ALA A 1 197 ? 2.633 26.556 -16.686 1.00 44.00 197 ALA A O 1
ATOM 1566 N N . ARG A 1 198 ? 1.328 27.611 -15.187 1.00 47.91 198 ARG A N 1
ATOM 1567 C CA . ARG A 1 198 ? 1.754 28.992 -15.497 1.00 47.91 198 ARG A CA 1
ATOM 1568 C C . ARG A 1 198 ? 2.621 29.652 -14.414 1.00 47.91 198 ARG A C 1
ATOM 1570 O O . ARG A 1 198 ? 2.795 30.868 -14.457 1.00 47.91 198 ARG A O 1
ATOM 1577 N N . TYR A 1 199 ? 3.193 28.868 -13.503 1.00 42.66 199 TYR A N 1
ATOM 1578 C CA . TYR A 1 199 ? 4.248 29.308 -12.586 1.00 42.66 199 TYR A CA 1
ATOM 1579 C C . TYR A 1 199 ? 5.464 28.394 -12.688 1.00 42.66 199 TYR A C 1
ATOM 1581 O O . TYR A 1 199 ? 5.272 27.160 -12.626 1.00 42.66 199 TYR A O 1
#

Foldseek 3Di:
DDDDDDDDDDDDDDDDDDDCPVVVVVVVVVVVVVVVVVVVVVVVVVVLVVQLVVLVVVLVVLVVVLVVLVVQLVVLVVQLVVLVVCLVDPDPVQDDVVNNVVSVVSNVVSVVSNVVSVVSNVVSVVVSVVSVLVSCVSVQCNCVVVVNDDPPRPVVVVVVPPPPDDDPDDDDPPPDDDDDPDPCVVVVVVVVVVVVVPD

Sequence (199 aa):
ATAEFADWELGALFSVPIGRRGAKASVRAAEQELIRDIRLLQQRRLSVMYDLSNHLRQLEYLYLRFETVEKQLAAANKWVNGARLRYQNPNPDTVDSDGLVNILNDYLAAIRFRTDAAADRAAIIARYNTELVRLEETKGTLLSFLGIEYLADPCNQLSCFQMPSAPLGSPPVARNSEEPIAPDAYLGWQEFRESNARY

Secondary structure (DSSP, 8-state):
-----------------S-THHHHHHHHHHHHHHHHHHHHHHHHHHHHHHHHHHHHHHHHHHHHHHHHHHHHHHHHHHHHHHHHHHHHS--GGG--HHHHHHHHHHHHHHHHHHHHHHHHHHHHHHHHHHHHHHHHHHHT-HHHHTT---TT-HHHHHHH-----SSS-S------------GGGGSHHHHHHHHTT--

pLDDT: mean 79.41, std 21.04, range [34.38, 98.44]